Protein 5OPZ (pdb70)

Sequence (266 aa):
SLNDIEEIRFTARSEENNLRGVHPPDLVRRRVIRRLLALRYSLVPFSVSEGLLRSMMARRQREMVRRAGSSQTLRSRHLTGHAVDVVAMMPAGVVSWEWDYYAQIAVAVRRAARRECGIIVEWGGEWKTTLKDGPHFQLTFRRDYPASLNDIEEIRFTARSEENLRRGVHPDLVRRVIRLLALRYSLLVPFSVSEGLRSMMARQREMMVRAGSSSQQTTLRSRHLTGHAVDVVAMMPAGVVSWEWDYYAQIAVAVRRRRAARRECGIIVEWGGEWKTLKDGPHFQLTFRDYPA

Nearest PDB structures (foldseek):
  5opz-assembly2_B  TM=1.006E+00  e=1.905E-29  Serratia marcescens
  8q2g-assembly1_A  TM=9.212E-01  e=8.242E-15  Escherichia phage ECD7
  2mxz-assembly1_A  TM=7.258E-01  e=1.920E-08  Tequintavirus T5
  8p3a-assembly1_A  TM=7.247E-01  e=8.264E-08  Escherichia phage T5
  4qs4-assembly1_A  TM=3.578E-01  e=2.395E+00  Escherichia coli

Solvent-accessible surface area: 14169 Å² total; per-residue (Å²): 152,66,147,129,85,160,121,47,88,30,50,82,130,0,60,103,59,5,180,57,8,50,100,34,0,29,120,0,0,120,49,0,7,125,54,18,155,8,21,1,2,0,60,43,4,98,7,68,104,65,95,0,92,78,8,54,183,6,2,6,4,87,36,68,148,5,1,0,38,72,0,14,0,0,14,0,14,0,8,26,75,28,102,74,17,77,104,112,101,69,4,29,79,0,1,92,3,2,100,104,0,6,163,94,33,71,18,116,23,77,21,0,4,109,24,199,68,44,103,8,4,8,0,2,17,0,15,68,226,77,41,102,88,141,18,103,112,8,17,9,2,48,5,52,80,116,0,46,95,62,4,180,55,8,50,101,32,0,14,115,0,0,108,31,0,6,31,48,9,38,0,5,1,3,1,58,24,3,89,25,65,92,67,110,2,114,98,34,56,178,84,60,83,26,184,64,68,138,18,9,4,41,78,0,16,0,0,25,0,14,0,9,14,30,27,101,74,17,163,122,118,91,49,3,27,66,0,2,90,4,2,118,127,0,5,145,97,32,58,13,79,22,78,23,0,3,110,102,210,95,154,113,77,4,18,25,2,27,0,15,83,179,71,42,103,81

Structure (mmCIF, N/CA/C/O backbone):
data_5OPZ
#
_entry.id   5OPZ
#
_cell.length_a   40.627
_cell.length_b   55.531
_cell.length_c   51.780
_cell.angle_alpha   90.00
_cell.angle_beta   90.00
_cell.angle_gamma   90.00
#
_symmetry.space_group_name_H-M   'P 1 21 1'
#
loop_
_entity.id
_entity.type
_entity.pdbx_description
1 polymer ChiX
2 non-polymer 'ZINC ION'
3 non-polymer 'CHLORIDE ION'
4 water water
#
loop_
_atom_site.group_PDB
_atom_site.id
_atom_site.type_symbol
_atom_site.label_atom_id
_atom_site.label_alt_id
_atom_site.label_comp_id
_atom_site.label_asym_id
_atom_site.label_entity_id
_atom_site.label_seq_id
_atom_site.pdbx_PDB_ins_code
_atom_site.Cartn_x
_atom_site.Cartn_y
_atom_site.Cartn_z
_atom_site.occupancy
_atom_site.B_iso_or_equiv
_atom_site.auth_seq_id
_atom_site.auth_comp_id
_atom_site.auth_asym_id
_atom_site.auth_atom_id
_atom_site.pdbx_PDB_model_num
ATOM 1 N N . SER A 1 5 ? 63.202 4.627 40.830 1.00 42.42 2 SER A N 1
ATOM 2 C CA . SER A 1 5 ? 61.777 4.956 41.138 1.00 35.53 2 SER A CA 1
ATOM 3 C C . SER A 1 5 ? 61.122 3.862 41.985 1.00 29.68 2 SER A C 1
ATOM 4 O O . SER A 1 5 ? 60.525 4.166 43.030 1.00 36.20 2 SER A O 1
ATOM 7 N N . LEU A 1 6 ? 61.244 2.602 41.561 1.00 26.80 3 LEU A N 1
ATOM 8 C CA . LEU A 1 6 ? 60.577 1.490 42.274 1.00 21.23 3 LEU A CA 1
ATOM 9 C C . LEU A 1 6 ? 61.512 0.571 43.097 1.00 24.09 3 LEU A C 1
ATOM 10 O O . LEU A 1 6 ? 61.083 -0.480 43.567 1.00 20.67 3 LEU A O 1
ATOM 15 N N . ASN A 1 7 ? 62.761 0.981 43.330 1.00 27.99 4 ASN A N 1
ATOM 16 C CA . ASN A 1 7 ? 63.719 0.120 44.048 1.00 29.33 4 ASN A CA 1
ATOM 17 C C . ASN A 1 7 ? 63.310 -0.250 45.496 1.00 28.13 4 ASN A C 1
ATOM 18 O O . ASN A 1 7 ? 63.550 -1.382 45.927 1.00 28.61 4 ASN A O 1
ATOM 23 N N . ASP A 1 8 ? 62.676 0.687 46.207 1.00 25.75 5 ASP A N 1
ATOM 24 C CA . ASP A 1 8 ? 62.244 0.488 47.610 1.00 22.55 5 ASP A CA 1
ATOM 25 C C . ASP A 1 8 ? 60.786 0.017 47.779 1.00 17.98 5 ASP A C 1
ATOM 26 O O . ASP A 1 8 ? 60.314 -0.178 48.911 1.00 17.49 5 ASP A O 1
ATOM 31 N N . ILE A 1 9 ? 60.099 -0.194 46.660 1.00 14.82 6 ILE A N 1
ATOM 32 C CA . ILE A 1 9 ? 58.743 -0.685 46.671 1.00 11.69 6 ILE A CA 1
ATOM 33 C C . ILE A 1 9 ? 58.765 -2.222 46.723 1.00 10.94 6 ILE A C 1
ATOM 34 O O . ILE A 1 9 ? 58.926 -2.905 45.734 1.00 12.63 6 ILE A O 1
ATOM 39 N N . GLU A 1 10 ? 58.699 -2.746 47.932 1.00 10.01 7 GLU A N 1
ATOM 40 C CA . GLU A 1 10 ? 58.863 -4.174 48.154 1.00 8.73 7 GLU A CA 1
ATOM 41 C C . GLU A 1 10 ? 57.790 -5.041 47.483 1.00 7.96 7 GLU A C 1
ATOM 42 O O . GLU A 1 10 ? 58.078 -6.159 47.106 1.00 10.98 7 GLU A O 1
ATOM 48 N N . GLU A 1 11 ? 56.560 -4.544 47.398 1.00 8.62 8 GLU A N 1
ATOM 49 C CA . GLU A 1 11 ? 55.489 -5.238 46.678 1.00 8.27 8 GLU A CA 1
ATOM 50 C C . GLU A 1 11 ? 54.810 -4.205 45.793 1.00 7.21 8 GLU A C 1
ATOM 51 O O . GLU A 1 11 ? 54.181 -3.291 46.290 1.00 11.00 8 GLU A O 1
ATOM 57 N N . ILE A 1 12 ? 54.980 -4.364 44.475 1.00 6.99 9 ILE A N 1
ATOM 58 C CA . ILE A 1 12 ? 54.489 -3.434 43.442 1.00 7.50 9 ILE A CA 1
ATOM 59 C C . ILE A 1 12 ? 53.047 -3.792 43.076 1.00 7.18 9 ILE A C 1
ATOM 60 O O . ILE A 1 12 ? 52.771 -4.910 42.678 1.00 8.66 9 ILE A O 1
ATOM 65 N N . ARG A 1 13 ? 52.122 -2.853 43.334 1.00 7.41 10 ARG A N 1
ATOM 66 C CA . ARG A 1 13 ? 50.699 -3.013 42.989 1.00 7.83 10 ARG A CA 1
ATOM 67 C C . ARG A 1 13 ? 50.205 -1.664 42.472 1.00 8.80 10 ARG A C 1
ATOM 68 O O . ARG A 1 13 ? 50.526 -0.615 43.040 1.00 10.53 10 ARG A O 1
ATOM 76 N N . PHE A 1 14 ? 49.400 -1.686 41.402 1.00 8.65 11 PHE A N 1
ATOM 77 C CA . PHE A 1 14 ? 48.822 -0.450 40.816 1.00 9.49 11 PHE A CA 1
ATOM 78 C C . PHE A 1 14 ? 47.388 -0.198 41.270 1.00 8.81 11 PHE A C 1
ATOM 79 O O . PHE A 1 14 ? 46.459 -0.081 40.503 1.00 9.91 11 PHE A O 1
ATOM 87 N N . THR A 1 15 ? 47.228 -0.102 42.578 1.00 9.07 12 THR A N 1
ATOM 88 C CA . THR A 1 15 ? 45.924 0.060 43.213 1.00 10.56 12 THR A CA 1
ATOM 89 C C . THR A 1 15 ? 45.246 1.311 42.757 1.00 9.32 12 THR A C 1
ATOM 90 O O . THR A 1 15 ? 44.087 1.265 42.332 1.00 10.69 12 THR A O 1
ATOM 94 N N . ALA A 1 16 ? 45.890 2.453 42.925 1.00 10.38 13 ALA A N 1
ATOM 95 C CA . ALA A 1 16 ? 45.226 3.717 42.695 1.00 11.33 13 ALA A CA 1
ATOM 96 C C . ALA A 1 16 ? 44.858 3.888 41.209 1.00 11.28 13 ALA A C 1
ATOM 97 O O . ALA A 1 16 ? 43.727 4.325 40.887 1.00 11.20 13 ALA A O 1
ATOM 99 N N . ARG A 1 17 ? 45.769 3.515 40.302 1.00 11.99 14 ARG A N 1
ATOM 100 C CA . ARG A 1 17 ? 45.506 3.569 38.889 1.00 12.09 14 ARG A CA 1
ATOM 101 C C . ARG A 1 17 ? 44.311 2.719 38.513 1.00 11.08 14 ARG A C 1
ATOM 102 O O . ARG A 1 17 ? 43.463 3.126 37.723 1.00 11.97 14 ARG A O 1
ATOM 110 N N . SER A 1 18 ? 44.256 1.512 39.053 1.00 8.36 15 SER A N 1
ATOM 111 C CA . SER A 1 18 ? 43.205 0.567 38.737 1.00 9.73 15 SER A CA 1
ATOM 112 C C . SER A 1 18 ? 41.868 1.056 39.259 1.00 10.51 15 SER A C 1
ATOM 113 O O . SER A 1 18 ? 40.867 1.010 38.556 1.00 10.15 15 SER A O 1
ATOM 116 N N . GLU A 1 19 ? 41.850 1.541 40.499 1.00 10.93 16 GLU A N 1
ATOM 117 C CA . GLU A 1 19 ? 40.615 2.028 41.134 1.00 10.99 16 GLU A CA 1
ATOM 118 C C . GLU A 1 19 ? 40.009 3.170 40.334 1.00 12.19 16 GLU A C 1
ATOM 119 O O . GLU A 1 19 ? 38.785 3.217 40.113 1.00 12.25 16 GLU A O 1
ATOM 125 N N . GLU A 1 20 ? 40.840 4.029 39.778 1.00 12.67 17 GLU A N 1
ATOM 126 C CA . GLU A 1 20 ? 40.334 5.135 39.004 1.00 11.99 17 GLU A CA 1
ATOM 127 C C . GLU A 1 20 ? 39.611 4.621 37.736 1.00 11.33 17 GLU A C 1
ATOM 128 O O . GLU A 1 20 ? 38.511 5.052 37.419 1.00 11.81 17 GLU A O 1
ATOM 134 N N A ASN A 1 21 ? 40.207 3.670 37.034 0.38 9.62 18 ASN A N 1
ATOM 135 N N C ASN A 1 21 ? 40.210 3.655 37.059 0.62 9.70 18 ASN A N 1
ATOM 136 C CA A ASN A 1 21 ? 39.616 3.188 35.777 0.38 9.50 18 ASN A CA 1
ATOM 137 C CA C ASN A 1 21 ? 39.652 3.124 35.810 0.62 10.64 18 ASN A CA 1
ATOM 138 C C A ASN A 1 21 ? 38.503 2.136 36.003 0.38 9.01 18 ASN A C 1
ATOM 139 C C C ASN A 1 21 ? 38.512 2.133 36.019 0.62 9.44 18 ASN A C 1
ATOM 140 O O A ASN A 1 21 ? 37.792 1.713 35.062 0.38 10.50 18 ASN A O 1
ATOM 141 O O C ASN A 1 21 ? 37.803 1.733 35.071 0.62 11.34 18 ASN A O 1
ATOM 150 N N . LEU A 1 22 ? 38.320 1.734 37.256 1.00 9.23 19 LEU A N 1
ATOM 151 C CA . LEU A 1 22 ? 37.183 0.918 37.636 1.00 8.22 19 LEU A CA 1
ATOM 152 C C . LEU A 1 22 ? 35.934 1.736 37.960 1.00 8.26 19 LEU A C 1
ATOM 153 O O . LEU A 1 22 ? 34.878 1.155 38.191 1.00 11.23 19 LEU A O 1
ATOM 158 N N . ARG A 1 23 ? 36.019 3.052 37.995 1.00 10.30 20 ARG A N 1
ATOM 159 C CA . ARG A 1 23 ? 34.836 3.834 38.282 1.00 12.36 20 ARG A CA 1
ATOM 160 C C . ARG A 1 23 ? 33.783 3.627 37.172 1.00 13.12 20 ARG A C 1
ATOM 161 O O . ARG A 1 23 ? 34.088 3.652 35.970 1.00 13.76 20 ARG A O 1
ATOM 169 N N . GLY A 1 24 ? 32.546 3.387 37.605 1.00 14.25 21 GLY A N 1
ATOM 170 C CA . GLY A 1 24 ? 31.457 3.046 36.714 1.00 12.61 21 GLY A CA 1
ATOM 171 C C . GLY A 1 24 ? 31.319 1.588 36.306 1.00 10.53 21 GLY A C 1
ATOM 172 O O . GLY A 1 24 ? 30.332 1.213 35.700 1.00 13.97 21 GLY A O 1
ATOM 173 N N . VAL A 1 25 ? 32.280 0.747 36.641 1.00 8.09 22 VAL A N 1
ATOM 174 C CA . VAL A 1 25 ? 32.196 -0.685 36.396 1.00 8.04 22 VAL A CA 1
ATOM 175 C C . VAL A 1 25 ? 31.224 -1.262 37.443 1.00 8.22 22 VAL A C 1
ATOM 176 O O . VAL A 1 25 ? 31.143 -0.808 38.603 1.00 8.97 22 VAL A O 1
ATOM 180 N N . HIS A 1 26 ? 30.551 -2.337 37.066 1.00 7.70 23 HIS A N 1
ATOM 181 C CA . HIS A 1 26 ? 29.624 -3.038 37.970 1.00 7.60 23 HIS A CA 1
ATOM 182 C C . HIS A 1 26 ? 30.302 -3.329 39.300 1.00 7.44 23 HIS A C 1
ATOM 183 O O . HIS A 1 26 ? 31.401 -3.893 39.281 1.00 7.14 23 HIS A O 1
ATOM 190 N N A PRO A 1 27 ? 29.684 -2.965 40.442 0.70 8.30 24 PRO A N 1
ATOM 191 N N B PRO A 1 27 ? 29.670 -3.007 40.454 0.30 6.87 24 PRO A N 1
ATOM 192 C CA A PRO A 1 27 ? 30.340 -3.194 41.727 0.70 8.85 24 PRO A CA 1
ATOM 19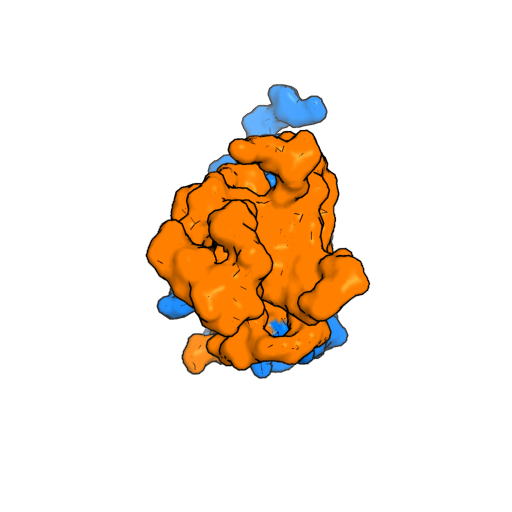3 C CA B PRO A 1 27 ? 30.372 -3.216 41.722 0.30 7.04 24 PRO A CA 1
ATOM 194 C C A PRO A 1 27 ? 30.845 -4.610 41.973 0.70 7.31 24 PRO A C 1
ATOM 195 C C B PRO A 1 27 ? 30.858 -4.620 41.983 0.30 7.04 24 PRO A C 1
ATOM 196 O O A PRO A 1 27 ? 31.814 -4.771 42.701 0.70 7.87 24 PRO A O 1
ATOM 197 O O B PRO A 1 27 ? 31.826 -4.779 42.702 0.30 7.62 24 PRO A O 1
ATOM 204 N N . ASP A 1 28 ? 30.174 -5.635 41.471 1.00 7.69 25 ASP A N 1
ATOM 205 C CA . ASP A 1 28 ? 30.597 -6.996 41.694 1.00 7.12 25 ASP A CA 1
ATOM 206 C C . ASP A 1 28 ? 31.894 -7.313 40.942 1.00 6.84 25 ASP A C 1
ATOM 207 O O . ASP A 1 28 ? 32.780 -7.998 41.489 1.00 8.08 25 ASP A O 1
ATOM 212 N N . LEU A 1 29 ? 32.032 -6.785 39.716 1.00 6.04 26 LEU A N 1
ATOM 213 C CA . LEU A 1 29 ? 33.304 -6.966 39.009 1.00 5.18 26 LEU A CA 1
ATOM 214 C C . LEU A 1 29 ? 34.408 -6.147 39.677 1.00 5.52 26 LEU A C 1
ATOM 215 O O . LEU A 1 29 ? 35.537 -6.579 39.775 1.00 6.43 26 LEU A O 1
ATOM 220 N N . VAL A 1 30 ? 34.072 -4.947 40.142 1.00 6.44 27 VAL A N 1
ATOM 221 C CA . VAL A 1 30 ? 35.050 -4.168 40.866 1.00 6.16 27 VAL A CA 1
ATOM 222 C C . VAL A 1 30 ? 35.583 -4.939 42.075 1.00 6.29 27 VAL A C 1
ATOM 223 O O . VAL A 1 30 ? 36.785 -4.948 42.341 1.00 6.65 27 VAL A O 1
ATOM 227 N N A ARG A 1 31 ? 34.671 -5.574 42.804 0.71 6.56 28 ARG A N 1
ATOM 228 N N B ARG A 1 31 ? 34.682 -5.568 42.832 0.19 5.63 28 ARG A N 1
ATOM 229 N N C ARG A 1 31 ? 34.683 -5.561 42.824 0.10 5.75 28 ARG A N 1
ATOM 230 C CA A ARG A 1 31 ? 35.092 -6.291 44.009 0.71 8.15 28 ARG A CA 1
ATOM 231 C CA B ARG A 1 31 ? 35.117 -6.309 44.031 0.19 5.40 28 ARG A CA 1
ATOM 232 C CA C ARG A 1 31 ? 35.079 -6.297 44.014 0.10 5.49 28 ARG A CA 1
ATOM 233 C C A ARG A 1 31 ? 36.090 -7.412 43.653 0.71 7.08 28 ARG A C 1
ATOM 234 C C B ARG A 1 31 ? 36.102 -7.411 43.652 0.19 5.61 28 ARG A C 1
ATOM 235 C C C ARG A 1 31 ? 36.080 -7.408 43.654 0.10 5.61 28 ARG A C 1
ATOM 236 O O A ARG A 1 31 ? 37.149 -7.552 44.294 0.71 6.96 28 ARG A O 1
ATOM 237 O O B ARG A 1 31 ? 37.149 -7.557 44.293 0.19 5.88 28 ARG A O 1
ATOM 238 O O C ARG A 1 31 ? 37.121 -7.555 44.303 0.10 5.88 28 ARG A O 1
ATOM 260 N N . VAL A 1 32 ? 35.810 -8.121 42.565 1.00 5.91 29 VAL A N 1
ATOM 261 C CA . VAL A 1 32 ? 36.676 -9.190 42.134 1.00 6.08 29 VAL A CA 1
ATOM 262 C C . VAL A 1 32 ? 38.057 -8.684 41.693 1.00 5.44 29 VAL A C 1
ATOM 263 O O . VAL A 1 32 ? 39.115 -9.215 42.099 1.00 6.11 29 VAL A O 1
ATOM 267 N N . ILE A 1 33 ? 38.048 -7.617 40.905 1.00 5.94 30 ILE A N 1
ATOM 268 C CA . ILE A 1 33 ? 39.319 -7.109 40.403 1.00 6.39 30 ILE A CA 1
ATOM 269 C C . ILE A 1 33 ? 40.148 -6.551 41.544 1.00 5.94 30 ILE A C 1
ATOM 270 O O . ILE A 1 33 ? 41.388 -6.703 41.556 1.00 6.04 30 ILE A O 1
ATOM 275 N N A ARG A 1 34 ? 39.506 -5.881 42.493 0.50 6.58 31 ARG A N 1
ATOM 276 N N B ARG A 1 34 ? 39.511 -5.863 42.488 0.50 7.12 31 ARG A N 1
ATOM 277 C CA A ARG A 1 34 ? 40.269 -5.326 43.625 0.50 7.13 31 ARG A CA 1
ATOM 278 C CA B ARG A 1 34 ? 40.278 -5.268 43.611 0.50 8.10 31 ARG A CA 1
ATOM 279 C C A ARG A 1 34 ? 40.942 -6.426 44.450 0.50 7.62 31 ARG A C 1
ATOM 280 C C B ARG A 1 34 ? 40.978 -6.341 44.420 0.50 7.81 31 ARG A C 1
ATOM 281 O O A ARG A 1 34 ? 42.095 -6.252 44.873 0.50 8.95 31 ARG A O 1
ATOM 282 O O B ARG A 1 34 ? 42.109 -6.219 44.869 0.50 9.32 31 ARG A O 1
ATOM 297 N N A LEU A 1 35 ? 40.241 -7.552 44.646 0.70 8.34 32 LEU A N 1
ATOM 298 N N B LEU A 1 35 ? 40.268 -7.459 44.612 0.30 7.28 32 LEU A N 1
ATOM 299 C CA A LEU A 1 35 ? 40.817 -8.684 45.305 0.70 8.49 32 LEU A CA 1
ATOM 300 C CA B LEU A 1 35 ? 40.843 -8.619 45.275 0.30 6.61 32 LEU A CA 1
ATOM 301 C C A LEU A 1 35 ? 41.928 -9.311 44.469 0.70 7.91 32 LEU A C 1
ATOM 302 C C B LEU A 1 35 ? 41.948 -9.255 44.461 0.30 6.88 32 LEU A C 1
ATOM 303 O O A LEU A 1 35 ? 42.978 -9.646 44.983 0.70 7.88 32 LEU A O 1
ATOM 304 O O B LEU A 1 35 ? 42.974 -9.651 44.999 0.30 7.08 32 LEU A O 1
ATOM 313 N N . ALA A 1 36 ? 41.748 -9.367 43.153 1.00 6.87 33 ALA A N 1
ATOM 314 C CA . ALA A 1 36 ? 42.814 -9.895 42.313 1.00 6.32 33 ALA A CA 1
ATOM 315 C C . ALA A 1 36 ? 44.109 -9.079 42.360 1.00 6.44 33 ALA A C 1
ATOM 316 O O . ALA A 1 36 ? 45.200 -9.660 42.232 1.00 7.10 33 ALA A O 1
ATOM 318 N N . LEU A 1 37 ? 43.987 -7.768 42.553 1.00 6.52 34 LEU A N 1
ATOM 319 C CA . LEU A 1 37 ? 45.211 -6.954 42.778 1.00 7.28 34 LEU A CA 1
ATOM 320 C C . LEU A 1 37 ? 46.023 -7.437 43.963 1.00 6.61 34 LEU A C 1
ATOM 321 O O . LEU A 1 37 ? 47.226 -7.268 43.986 1.00 8.18 34 LEU A O 1
ATOM 326 N N . ARG A 1 38 ? 45.394 -7.984 44.975 1.00 7.91 35 ARG A N 1
ATOM 327 C CA . ARG A 1 38 ? 46.106 -8.512 46.124 1.00 8.26 35 ARG A CA 1
ATOM 328 C C . ARG A 1 38 ? 46.812 -9.802 45.868 1.00 9.73 35 ARG A C 1
ATOM 329 O O . ARG A 1 38 ? 47.815 -10.099 46.511 1.00 14.12 35 ARG A O 1
ATOM 337 N N . TYR A 1 39 ? 46.266 -10.614 44.979 1.00 7.69 36 TYR A N 1
ATOM 338 C CA . TYR A 1 39 ? 46.723 -11.980 44.752 1.00 8.22 36 TYR A CA 1
ATOM 339 C C . TYR A 1 39 ? 47.706 -12.167 43.626 1.00 8.36 36 TYR A C 1
ATOM 340 O O . TYR A 1 39 ? 48.488 -13.090 43.649 1.00 10.22 36 TYR A O 1
ATOM 349 N N . SER A 1 40 ? 47.614 -11.331 42.602 1.00 7.86 37 SER A N 1
ATOM 350 C CA . SER A 1 40 ? 48.441 -11.494 41.409 1.00 7.20 37 SER A CA 1
ATOM 351 C C . SER A 1 40 ? 49.932 -11.327 41.673 1.00 7.91 37 SER A C 1
ATOM 352 O O . SER A 1 40 ? 50.327 -10.369 42.317 1.00 10.90 37 SER A O 1
ATOM 355 N N . LEU A 1 41 ? 50.745 -12.250 41.161 1.00 8.03 38 LEU A N 1
ATOM 356 C CA . LEU A 1 41 ? 52.203 -12.067 41.178 1.00 8.97 38 LEU A CA 1
ATOM 357 C C . LEU A 1 41 ? 52.661 -10.956 40.229 1.00 7.82 38 LEU A C 1
ATOM 358 O O . LEU A 1 41 ? 53.742 -10.450 40.351 1.00 9.45 38 LEU A O 1
ATOM 363 N N . VAL A 1 42 ? 51.858 -10.685 39.232 1.00 7.88 39 VAL A N 1
ATOM 364 C CA . VAL A 1 42 ? 52.140 -9.726 38.184 1.00 7.41 39 VAL A CA 1
ATOM 365 C C . VAL A 1 42 ? 51.344 -8.470 38.478 1.00 6.11 39 VAL A C 1
ATOM 366 O O . VAL A 1 42 ? 50.112 -8.510 38.470 1.00 7.32 39 VAL A O 1
ATOM 370 N N . PRO A 1 43 ? 52.010 -7.341 38.667 1.00 5.86 40 PRO A N 1
ATOM 371 C CA . PRO A 1 43 ? 51.259 -6.090 38.786 1.00 6.15 40 PRO A CA 1
ATOM 372 C C . PRO A 1 43 ? 50.466 -5.800 37.522 1.00 5.86 40 PRO A C 1
ATOM 373 O O . PRO A 1 43 ? 50.895 -6.156 36.421 1.00 6.09 40 PRO A O 1
ATOM 377 N N . PHE A 1 44 ? 49.306 -5.167 37.684 1.00 5.76 41 PHE A N 1
ATOM 378 C CA . PHE A 1 44 ? 48.455 -4.811 36.554 1.00 6.15 41 PHE A CA 1
ATOM 379 C C . PHE A 1 44 ? 47.609 -3.623 36.889 1.00 6.42 41 PHE A C 1
ATOM 380 O O . PHE A 1 44 ? 47.362 -3.337 38.079 1.00 6.78 41 PHE A O 1
ATOM 388 N N . SER A 1 45 ? 47.167 -2.937 35.856 1.00 7.32 42 SER A N 1
ATOM 389 C CA . SER A 1 45 ? 46.144 -1.934 35.966 1.00 8.47 42 SER A CA 1
ATOM 390 C C . SER A 1 45 ? 44.977 -2.274 35.085 1.00 8.47 42 SER A C 1
ATOM 391 O O . SER A 1 45 ? 45.010 -3.185 34.306 1.00 8.09 42 SER A O 1
ATOM 394 N N . VAL A 1 46 ? 43.926 -1.521 35.238 1.00 9.94 43 VAL A N 1
ATOM 395 C CA . VAL A 1 46 ? 42.760 -1.626 34.365 1.00 10.55 43 VAL A CA 1
ATOM 396 C C . VAL A 1 46 ? 42.946 -0.532 33.316 1.00 9.37 43 VAL A C 1
ATOM 397 O O . VAL A 1 46 ? 42.917 0.667 33.654 1.00 12.53 43 VAL A O 1
ATOM 401 N N . SER A 1 47 ? 43.115 -0.949 32.050 1.00 8.95 44 SER A N 1
ATOM 402 C CA . SER A 1 47 ? 43.299 0.003 30.962 1.00 10.61 44 SER A CA 1
ATOM 403 C C . SER A 1 47 ? 42.000 0.549 30.406 1.00 10.24 44 SER A C 1
ATOM 404 O O . SER A 1 47 ? 41.949 1.675 29.913 1.00 13.33 44 SER A O 1
ATOM 407 N N . GLU A 1 48 ? 40.941 -0.258 30.490 1.00 8.04 45 GLU A N 1
ATOM 408 C CA . GLU A 1 48 ? 39.617 0.134 30.043 1.00 8.14 45 GLU A CA 1
ATOM 409 C C . GLU A 1 48 ? 38.535 -0.602 30.851 1.00 7.63 45 GLU A C 1
ATOM 410 O O . GLU A 1 48 ? 38.581 -1.807 30.982 1.00 8.35 45 GLU A O 1
ATOM 416 N N . GLY A 1 49 ? 37.641 0.168 31.440 1.00 8.23 46 GLY A N 1
ATOM 417 C CA . GLY A 1 49 ? 36.444 -0.388 32.097 1.00 8.42 46 GLY A CA 1
ATOM 418 C C . GLY A 1 49 ? 35.253 -0.030 31.244 1.00 8.42 46 GLY A C 1
ATOM 419 O O . GLY A 1 49 ? 35.007 -0.688 30.226 1.00 8.79 46 GLY A O 1
ATOM 420 N N A LEU A 1 50 ? 34.553 1.028 31.628 0.70 9.13 47 LEU A N 1
ATOM 421 N N B LEU A 1 50 ? 34.564 1.048 31.608 0.30 7.79 47 LEU A N 1
ATOM 422 C CA A LEU A 1 50 ? 33.452 1.538 30.824 0.70 9.87 47 LEU A CA 1
ATOM 423 C CA B LEU A 1 50 ? 33.500 1.579 30.768 0.30 7.14 47 LEU A CA 1
ATOM 424 C C A LEU A 1 50 ? 33.984 2.083 29.492 0.70 10.71 47 LEU A C 1
ATOM 425 C C B LEU A 1 50 ? 34.032 2.043 29.466 0.30 8.44 47 LEU A C 1
ATOM 426 O O A LEU A 1 50 ? 35.055 2.689 29.407 0.70 13.34 47 LEU A O 1
ATOM 427 O O B LEU A 1 50 ? 35.078 2.675 29.393 0.30 9.65 47 LEU A O 1
ATOM 436 N N . ARG A 1 51 ? 33.269 1.745 28.441 1.00 8.92 48 ARG A N 1
ATOM 437 C CA . ARG A 1 51 ? 33.575 2.194 27.100 1.00 9.14 48 ARG A CA 1
ATOM 438 C C . ARG A 1 51 ? 32.369 2.984 26.614 1.00 9.93 48 ARG A C 1
ATOM 439 O O . ARG A 1 51 ? 31.243 2.612 26.885 1.00 11.68 48 ARG A O 1
ATOM 447 N N . SER A 1 52 ? 32.639 4.067 25.913 1.00 8.69 49 SER A N 1
ATOM 448 C CA . SER A 1 52 ? 31.556 4.833 25.353 1.00 8.61 49 SER A CA 1
ATOM 449 C C . SER A 1 52 ? 30.969 4.142 24.116 1.00 7.83 49 SER A C 1
ATOM 450 O O . SER A 1 52 ? 31.626 3.386 23.416 1.00 7.90 49 SER A O 1
ATOM 453 N N A MET A 1 53 ? 29.713 4.469 23.818 0.60 8.05 50 MET A N 1
ATOM 454 N N B MET A 1 53 ? 29.728 4.487 23.831 0.40 8.07 50 MET A N 1
ATOM 455 C CA A MET A 1 53 ? 29.070 3.973 22.606 0.60 8.40 50 MET A CA 1
ATOM 456 C CA B MET A 1 53 ? 29.057 4.042 22.642 0.40 8.40 50 MET A CA 1
ATOM 457 C C A MET A 1 53 ? 29.841 4.430 21.380 0.60 8.41 50 MET A C 1
ATOM 458 C C B MET A 1 53 ? 29.816 4.453 21.390 0.40 8.66 50 MET A C 1
ATOM 459 O O A MET A 1 53 ? 30.009 3.662 20.424 0.60 9.10 50 MET A O 1
ATOM 460 O O B MET A 1 53 ? 29.963 3.671 20.440 0.40 9.17 50 MET A O 1
ATOM 469 N N . ALA A 1 54 ? 30.348 5.663 21.386 1.00 8.87 51 ALA A N 1
ATOM 470 C CA . ALA A 1 54 ? 31.079 6.143 20.199 1.00 8.67 51 ALA A CA 1
ATOM 471 C C . ALA A 1 54 ? 32.341 5.304 19.916 1.00 7.82 51 ALA A C 1
ATOM 472 O O . ALA A 1 54 ? 32.703 5.046 18.767 1.00 8.98 51 ALA A O 1
ATOM 474 N N A ARG A 1 55 ? 33.033 4.916 20.980 0.50 8.01 52 ARG A N 1
ATOM 475 N N B ARG A 1 55 ? 33.027 4.917 20.979 0.50 7.80 52 ARG A N 1
ATOM 476 C CA A ARG A 1 55 ? 34.242 4.087 20.847 0.50 8.01 52 ARG A CA 1
ATOM 477 C CA B ARG A 1 55 ? 34.227 4.095 20.836 0.50 7.58 52 ARG A CA 1
ATOM 478 C C A ARG A 1 55 ? 33.876 2.711 20.318 0.50 6.66 52 ARG A C 1
ATOM 479 C C B ARG A 1 55 ? 33.872 2.714 20.315 0.50 6.50 52 ARG A C 1
ATOM 480 O O A ARG A 1 55 ? 34.515 2.174 19.436 0.50 7.57 52 ARG A O 1
ATOM 481 O O B ARG A 1 55 ? 34.515 2.174 19.436 0.50 7.39 52 ARG A O 1
ATOM 496 N N . GLN A 1 56 ? 32.788 2.154 20.824 1.00 6.09 53 GLN A N 1
ATOM 497 C CA . GLN A 1 56 ? 32.297 0.874 20.310 1.00 6.15 53 GLN A CA 1
ATOM 498 C C . GLN A 1 56 ? 31.932 0.994 18.823 1.00 5.73 53 GLN A C 1
ATOM 499 O O . GLN A 1 56 ? 32.250 0.085 18.046 1.00 6.17 53 GLN A O 1
ATOM 505 N N . ARG A 1 57 ? 31.239 2.076 18.458 1.00 5.87 54 ARG A N 1
ATOM 506 C CA . ARG A 1 57 ? 30.886 2.261 17.048 1.00 5.85 54 ARG A CA 1
ATOM 507 C C . ARG A 1 57 ? 32.139 2.344 16.174 1.00 6.28 54 ARG A C 1
ATOM 508 O O . ARG A 1 57 ? 32.152 1.804 15.074 1.00 6.07 54 ARG A O 1
ATOM 516 N N . GLU A 1 58 ? 33.166 3.020 16.687 1.00 7.36 55 GLU A N 1
ATOM 517 C CA . GLU A 1 58 ? 34.430 3.059 15.995 1.00 7.78 55 GLU A CA 1
ATOM 518 C C . GLU A 1 58 ? 35.067 1.669 15.821 1.00 6.81 55 GLU A C 1
ATOM 519 O O . GLU A 1 58 ? 35.600 1.379 14.727 1.00 7.63 55 GLU A O 1
ATOM 525 N N . MET A 1 59 ? 34.988 0.820 16.836 1.00 6.69 56 MET A N 1
ATOM 526 C CA . MET A 1 59 ? 35.498 -0.526 16.719 1.00 6.80 56 MET A CA 1
ATOM 527 C C . MET A 1 59 ? 34.761 -1.348 15.681 1.00 6.26 56 MET A C 1
ATOM 528 O O . MET A 1 59 ? 35.380 -2.123 14.954 1.00 7.20 56 MET A O 1
ATOM 533 N N . VAL A 1 60 ? 33.428 -1.178 15.648 1.00 6.23 57 VAL A N 1
ATOM 534 C CA . VAL A 1 60 ? 32.615 -1.879 14.668 1.00 6.60 57 VAL A CA 1
ATOM 535 C C . VAL A 1 60 ? 32.969 -1.399 13.252 1.00 6.47 57 VAL A C 1
ATOM 536 O O . VAL A 1 60 ? 33.134 -2.211 12.343 1.00 7.41 57 VAL A O 1
ATOM 540 N N A ARG A 1 61 ? 33.074 -0.083 13.058 0.50 5.69 58 ARG A N 1
ATOM 541 N N B ARG A 1 61 ? 33.060 -0.096 13.071 0.50 5.93 58 ARG A N 1
ATOM 542 C CA A ARG A 1 61 ? 33.470 0.441 11.718 0.50 5.73 58 ARG A CA 1
ATOM 543 C CA B ARG A 1 61 ? 33.400 0.441 11.757 0.50 6.30 58 ARG A CA 1
ATOM 544 C C A ARG A 1 61 ? 34.814 -0.077 11.271 0.50 5.90 58 ARG A C 1
ATOM 545 C C B ARG A 1 61 ? 34.806 -0.016 11.285 0.50 6.29 58 ARG A C 1
ATOM 546 O O A ARG A 1 61 ? 34.997 -0.329 10.064 0.50 7.33 58 ARG A O 1
ATOM 547 O O B ARG A 1 61 ? 34.995 -0.254 10.080 0.50 7.69 58 ARG A O 1
ATOM 562 N N . ALA A 1 62 ? 35.773 -0.174 12.197 1.00 6.32 59 ALA A N 1
ATOM 563 C CA . ALA A 1 62 ? 37.130 -0.574 11.862 1.00 7.30 59 ALA A CA 1
ATOM 564 C C . ALA A 1 62 ? 37.300 -2.089 11.808 1.00 7.14 59 ALA A C 1
ATOM 565 O O . ALA A 1 62 ? 38.259 -2.552 11.243 1.00 7.59 59 ALA A O 1
ATOM 567 N N . GLY A 1 63 ? 36.334 -2.849 12.348 1.00 6.89 60 GLY A N 1
ATOM 568 C CA . GLY A 1 63 ? 36.343 -4.272 12.267 1.00 7.03 60 GLY A CA 1
ATOM 569 C C . GLY A 1 63 ? 36.898 -5.015 13.449 1.00 7.25 60 GLY A C 1
ATOM 570 O O . GLY A 1 63 ? 37.018 -6.215 13.383 1.00 7.10 60 GLY A O 1
ATOM 571 N N . SER A 1 64 ? 37.166 -4.337 14.573 1.00 7.54 61 SER A N 1
ATOM 572 C CA . SER A 1 64 ? 37.688 -5.036 15.721 1.00 7.27 61 SER A CA 1
ATOM 573 C C . SER A 1 64 ? 36.568 -5.531 16.667 1.00 6.28 61 SER A C 1
ATOM 574 O O . SER A 1 64 ? 36.892 -6.215 17.643 1.00 7.81 61 SER A O 1
ATOM 577 N N . SER A 1 65 ? 35.302 -5.232 16.349 1.00 5.87 62 SER A N 1
ATOM 578 C CA . SER A 1 65 ? 34.180 -5.929 16.944 1.00 7.23 62 SER A CA 1
ATOM 579 C C . SER A 1 65 ? 33.128 -6.122 15.885 1.00 7.62 62 SER A C 1
ATOM 580 O O . SER A 1 65 ? 33.043 -5.332 14.945 1.00 8.61 62 SER A O 1
ATOM 583 N N . GLN A 1 66 ? 32.347 -7.199 16.001 1.00 8.74 63 GLN A N 1
ATOM 584 C CA . GLN A 1 66 ? 31.227 -7.346 15.086 1.00 10.42 63 GLN A CA 1
ATOM 585 C C . GLN A 1 66 ? 29.958 -6.603 15.486 1.00 12.44 63 GLN A C 1
ATOM 586 O O . GLN A 1 66 ? 29.111 -6.343 14.638 1.00 19.01 63 GLN A O 1
ATOM 592 N N . THR A 1 67 ? 29.817 -6.277 16.760 1.00 12.13 64 THR A N 1
ATOM 593 C CA . THR A 1 67 ? 28.559 -5.776 17.285 1.00 11.38 64 THR A CA 1
ATOM 594 C C . THR A 1 67 ? 28.766 -4.570 18.150 1.00 10.89 64 THR A C 1
ATOM 595 O O . THR A 1 67 ? 29.812 -4.418 18.767 1.00 11.41 64 THR A O 1
ATOM 599 N N . LEU A 1 68 ? 27.735 -3.739 18.212 1.00 9.59 65 LEU A N 1
ATOM 600 C CA . LEU A 1 68 ? 27.702 -2.610 19.091 1.00 10.24 65 LEU A CA 1
ATOM 601 C C . LEU A 1 68 ? 27.388 -3.046 20.523 1.00 11.71 65 LEU A C 1
ATOM 602 O O . LEU A 1 68 ? 27.603 -2.283 21.427 1.00 13.58 65 LEU A O 1
ATOM 607 N N . ARG A 1 69 ? 26.864 -4.264 20.703 1.00 12.49 66 ARG A N 1
ATOM 608 C CA . ARG A 1 69 ? 26.620 -4.839 22.013 1.00 13.41 66 ARG A CA 1
ATOM 609 C C . ARG A 1 69 ? 27.967 -5.258 22.589 1.00 13.72 66 ARG A C 1
ATOM 610 O O . ARG A 1 69 ? 28.690 -6.086 22.027 1.00 19.39 66 ARG A O 1
ATOM 618 N N . SER A 1 70 ? 28.356 -4.618 23.662 1.00 10.97 67 SER A N 1
ATOM 619 C CA . SER A 1 70 ? 29.600 -4.968 24.367 1.00 9.92 67 SER A CA 1
ATOM 620 C C . SER A 1 70 ? 29.349 -4.919 25.848 1.00 8.44 67 SER A C 1
ATOM 621 O O . SER A 1 70 ? 28.720 -3.971 26.350 1.00 9.08 67 SER A O 1
ATOM 624 N N . ARG A 1 71 ? 29.917 -5.870 26.560 1.00 7.18 68 ARG A N 1
ATOM 625 C CA . ARG A 1 71 ? 29.854 -5.846 28.016 1.00 6.66 68 ARG A CA 1
ATOM 626 C C . ARG A 1 71 ? 30.557 -4.615 28.576 1.00 5.97 68 ARG A C 1
ATOM 627 O O . ARG A 1 71 ? 30.281 -4.190 29.675 1.00 7.24 68 ARG A O 1
ATOM 635 N N . HIS A 1 72 ? 31.484 -4.002 27.824 1.00 6.13 69 HIS A N 1
ATOM 636 C CA . HIS A 1 72 ? 32.101 -2.800 28.339 1.00 6.35 69 HIS A CA 1
ATOM 637 C C . HIS A 1 72 ? 31.190 -1.599 28.428 1.00 7.55 69 HIS A C 1
ATOM 638 O O . HIS A 1 72 ? 31.456 -0.702 29.211 1.00 8.50 69 HIS A O 1
ATOM 645 N N . LEU A 1 73 ? 30.152 -1.566 27.584 1.00 7.94 70 LEU A N 1
ATOM 646 C CA . LEU A 1 73 ? 29.268 -0.433 27.573 1.00 8.94 70 LEU A CA 1
ATOM 647 C C . LEU A 1 73 ? 28.428 -0.275 28.813 1.00 9.16 70 LEU A C 1
ATOM 648 O O . LEU A 1 73 ? 28.062 0.835 29.163 1.00 10.73 70 LEU A O 1
ATOM 653 N N . THR A 1 74 ? 28.117 -1.400 29.448 1.00 8.36 71 THR A N 1
ATOM 654 C CA . THR A 1 74 ? 27.164 -1.449 30.541 1.00 9.16 71 THR A CA 1
ATOM 655 C C . THR A 1 74 ? 27.865 -1.595 31.904 1.00 9.52 71 THR A C 1
ATOM 656 O O . THR A 1 74 ? 27.210 -1.646 32.913 1.00 12.79 71 THR A O 1
ATOM 660 N N . GLY A 1 75 ? 29.195 -1.630 31.934 1.00 8.25 72 GLY A N 1
ATOM 661 C CA . GLY A 1 75 ? 29.931 -1.805 33.159 1.00 8.21 72 GLY A CA 1
ATOM 662 C C . GLY A 1 75 ? 30.315 -3.223 33.502 1.00 6.42 72 GLY A C 1
ATOM 663 O O . GLY A 1 75 ? 30.780 -3.477 34.599 1.00 7.08 72 GLY A O 1
ATOM 664 N N . HIS A 1 76 ? 30.127 -4.175 32.580 1.00 5.60 73 HIS A N 1
ATOM 665 C CA . HIS A 1 76 ? 30.304 -5.591 32.894 1.00 6.15 73 HIS A CA 1
ATOM 666 C C . HIS A 1 76 ? 31.671 -6.166 32.457 1.00 4.84 73 HIS A C 1
ATOM 667 O O . HIS A 1 76 ? 31.839 -7.408 32.529 1.00 5.37 73 HIS A O 1
ATOM 674 N N . ALA A 1 77 ? 32.616 -5.328 32.025 1.00 5.17 74 ALA A N 1
ATOM 675 C CA . ALA A 1 77 ? 33.900 -5.850 31.580 1.00 5.66 74 ALA A CA 1
ATOM 676 C C . ALA A 1 77 ? 35.018 -4.887 31.865 1.00 5.34 74 ALA A C 1
ATOM 677 O O . ALA A 1 77 ? 34.822 -3.686 31.975 1.00 5.94 74 ALA A O 1
ATOM 679 N N . VAL A 1 78 ? 36.213 -5.439 31.998 1.00 5.84 75 VAL A N 1
ATOM 680 C CA . VAL A 1 78 ? 37.456 -4.679 32.081 1.00 5.31 75 VAL A CA 1
ATOM 681 C C . VAL A 1 78 ? 38.478 -5.321 31.155 1.00 4.89 75 VAL A C 1
ATOM 682 O O . VAL A 1 78 ? 38.479 -6.545 30.968 1.00 6.11 75 VAL A O 1
ATOM 686 N N . ASP A 1 79 ? 39.364 -4.469 30.625 1.00 4.75 76 ASP A N 1
ATOM 687 C CA . ASP A 1 79 ? 40.634 -4.905 30.039 1.00 5.59 76 ASP A CA 1
ATOM 688 C C . ASP A 1 79 ? 41.757 -4.492 30.975 1.00 5.48 76 ASP A C 1
ATOM 689 O O . ASP A 1 79 ? 41.805 -3.350 31.378 1.00 7.73 76 ASP A O 1
ATOM 694 N N . VAL A 1 80 ? 42.579 -5.456 31.327 1.00 5.77 77 VAL A N 1
ATOM 695 C CA . VAL A 1 80 ? 43.715 -5.203 32.176 1.00 6.38 77 VAL A CA 1
ATOM 696 C C . VAL A 1 80 ? 44.973 -5.061 31.322 1.00 6.64 77 VAL A C 1
ATOM 697 O O . VAL A 1 80 ? 45.043 -5.513 30.195 1.00 6.92 77 VAL A O 1
ATOM 701 N N . VAL A 1 81 ? 45.945 -4.379 31.889 1.00 6.55 78 VAL A N 1
ATOM 702 C CA . VAL A 1 81 ? 47.256 -4.242 31.286 1.00 6.60 78 VAL A CA 1
ATOM 703 C C . VAL A 1 81 ? 48.301 -4.693 32.318 1.00 5.87 78 VAL A C 1
ATOM 704 O O . VAL A 1 81 ? 48.334 -4.169 33.463 1.00 7.52 78 VAL A O 1
ATOM 708 N N . ALA A 1 82 ? 49.157 -5.652 31.908 1.00 6.23 79 ALA A N 1
ATOM 709 C CA . ALA A 1 82 ? 50.234 -6.123 32.813 1.00 6.59 79 ALA A CA 1
ATOM 710 C C . ALA A 1 82 ? 51.323 -5.053 32.912 1.00 6.52 79 ALA A C 1
ATOM 711 O O . ALA A 1 82 ? 51.710 -4.478 31.891 1.00 6.99 79 ALA A O 1
ATOM 713 N N A MET A 1 83 ? 51.790 -4.830 34.143 0.70 7.38 80 MET A N 1
ATOM 714 N N B MET A 1 83 ? 51.800 -4.832 34.137 0.30 7.04 80 MET A N 1
ATOM 715 C CA A MET A 1 83 ? 52.755 -3.765 34.457 0.70 7.56 80 MET A CA 1
ATOM 716 C CA B MET A 1 83 ? 52.764 -3.774 34.450 0.30 7.03 80 MET A CA 1
ATOM 717 C C A MET A 1 83 ? 53.971 -4.300 35.237 0.70 7.44 80 MET A C 1
ATOM 718 C C B MET A 1 83 ? 53.956 -4.309 35.248 0.30 7.30 80 MET A C 1
ATOM 719 O O A MET A 1 83 ? 54.282 -3.797 36.314 0.70 8.30 80 MET A O 1
ATOM 720 O O B MET A 1 83 ? 54.269 -3.788 36.314 0.30 7.74 80 MET A O 1
ATOM 729 N N . PRO A 1 84 ? 54.608 -5.375 34.754 1.00 7.17 81 PRO A N 1
ATOM 730 C CA . PRO A 1 84 ? 55.758 -5.900 35.474 1.00 7.30 81 PRO A CA 1
ATOM 731 C C . PRO A 1 84 ? 56.840 -4.826 35.671 1.00 8.03 81 PRO A C 1
ATOM 732 O O . PRO A 1 84 ? 57.233 -4.144 34.705 1.00 9.80 81 PRO A O 1
ATOM 736 N N . ALA A 1 85 ? 57.234 -4.665 36.922 1.00 9.22 82 ALA A N 1
ATOM 737 C CA . ALA A 1 85 ? 58.245 -3.677 37.265 1.00 10.74 82 ALA A CA 1
ATOM 738 C C . ALA A 1 85 ? 57.865 -2.268 36.808 1.00 10.62 82 ALA A C 1
ATOM 739 O O . ALA A 1 85 ? 58.715 -1.414 36.546 1.00 11.86 82 ALA A O 1
ATOM 741 N N . GLY A 1 86 ? 56.555 -2.022 36.719 1.00 9.58 83 GLY A N 1
ATOM 742 C CA . GLY A 1 86 ? 56.078 -0.707 36.250 1.00 9.53 83 GLY A CA 1
ATOM 743 C C . GLY A 1 86 ? 56.078 -0.422 34.760 1.00 11.60 83 GLY A C 1
ATOM 744 O O . GLY A 1 86 ? 55.878 0.726 34.399 1.00 14.83 83 GLY A O 1
ATOM 745 N N . VAL A 1 87 ? 56.331 -1.429 33.920 1.00 11.06 84 VAL A N 1
ATOM 746 C CA . VAL A 1 87 ? 56.448 -1.273 32.471 1.00 10.48 84 VAL A CA 1
ATOM 747 C C . VAL A 1 87 ? 55.362 -2.138 31.857 1.00 9.79 84 VAL A C 1
ATOM 748 O O . VAL A 1 87 ? 55.288 -3.340 32.100 1.00 10.32 84 VAL A O 1
ATOM 752 N N . VAL A 1 88 ? 54.580 -1.523 30.973 1.00 9.00 85 VAL A N 1
ATOM 753 C CA . VAL A 1 88 ? 53.581 -2.237 30.200 1.00 8.98 85 VAL A CA 1
ATOM 754 C C . VAL A 1 88 ? 54.191 -3.404 29.422 1.00 9.66 85 VAL A C 1
ATOM 755 O O . VAL A 1 88 ? 55.247 -3.251 28.759 1.00 11.23 85 VAL A O 1
ATOM 759 N N . SER A 1 89 ? 53.555 -4.554 29.535 1.00 7.92 86 SER A N 1
ATOM 760 C CA . SER A 1 89 ? 53.881 -5.714 28.718 1.00 8.59 86 SER A CA 1
ATOM 761 C C . SER A 1 89 ? 52.635 -6.290 28.158 1.00 7.62 86 SER A C 1
ATOM 762 O O . SER A 1 89 ? 51.590 -6.376 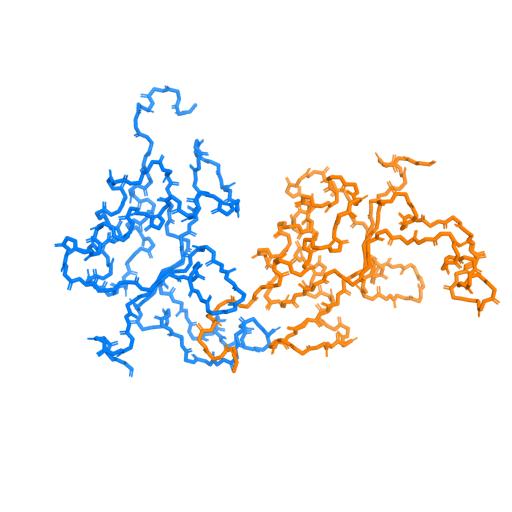28.804 1.00 8.75 86 SER A O 1
ATOM 765 N N . TRP A 1 90 ? 52.754 -6.558 26.838 1.00 7.64 87 TRP A N 1
ATOM 766 C CA . TRP A 1 90 ? 51.660 -7.447 26.240 1.00 8.87 87 TRP A CA 1
ATOM 767 C C . TRP A 1 90 ? 51.893 -9.002 26.152 1.00 9.85 87 TRP A C 1
ATOM 768 O O . TRP A 1 90 ? 51.079 -9.760 25.552 1.00 12.41 87 TRP A O 1
ATOM 779 N N . GLU A 1 91 ? 52.945 -9.508 26.822 1.00 9.91 88 GLU A N 1
ATOM 780 C CA . GLU A 1 91 ? 53.255 -10.921 26.746 1.00 12.10 88 GLU A CA 1
ATOM 781 C C . GLU A 1 91 ? 52.203 -11.812 27.431 1.00 10.85 88 GLU A C 1
ATOM 782 O O . GLU A 1 91 ? 51.814 -11.555 28.554 1.00 9.59 88 GLU A O 1
ATOM 788 N N . TRP A 1 92 ? 51.809 -12.872 26.742 1.00 11.68 89 TRP A N 1
ATOM 789 C CA . TRP A 1 92 ? 50.721 -13.767 27.165 1.00 11.17 89 TRP A CA 1
ATOM 790 C C . TRP A 1 92 ? 50.855 -14.274 28.594 1.00 10.41 89 TRP A C 1
ATOM 791 O O . TRP A 1 92 ? 49.894 -14.285 29.326 1.00 9.30 89 TRP A O 1
ATOM 802 N N . ASP A 1 93 ? 52.042 -14.721 28.966 1.00 10.14 90 ASP A N 1
ATOM 803 C CA . ASP A 1 93 ? 52.210 -15.346 30.260 1.00 9.86 90 ASP A CA 1
ATOM 804 C C . ASP A 1 93 ? 51.840 -14.454 31.427 1.00 7.64 90 ASP A C 1
ATOM 805 O O . ASP A 1 93 ? 51.336 -14.930 32.443 1.00 8.96 90 ASP A O 1
ATOM 810 N N . TYR A 1 94 ? 52.051 -13.155 31.277 1.00 6.05 91 TYR A N 1
ATOM 811 C CA . TYR A 1 94 ? 51.672 -12.218 32.323 1.00 6.32 91 TYR A CA 1
ATOM 812 C C . TYR A 1 94 ? 50.152 -12.229 32.541 1.00 6.25 91 TYR A C 1
ATOM 813 O O . TYR A 1 94 ? 49.671 -12.221 33.675 1.00 6.89 91 TYR A O 1
ATOM 822 N N . TYR A 1 95 ? 49.417 -12.247 31.430 1.00 6.45 92 TYR A N 1
ATOM 823 C CA . TYR A 1 95 ? 47.954 -12.283 31.484 1.00 6.36 92 TYR A CA 1
ATOM 824 C C . TYR A 1 95 ? 47.446 -13.602 32.015 1.00 5.91 92 TYR A C 1
ATOM 825 O O . TYR A 1 95 ? 46.451 -13.632 32.753 1.00 6.74 92 TYR A O 1
ATOM 834 N N . ALA A 1 96 ? 48.137 -14.706 31.724 1.00 5.81 93 ALA A N 1
ATOM 835 C CA . ALA A 1 96 ? 47.771 -15.996 32.339 1.00 7.46 93 ALA A CA 1
ATOM 836 C C . ALA A 1 96 ? 47.892 -15.937 33.863 1.00 7.27 93 ALA A C 1
ATOM 837 O O . ALA A 1 96 ? 47.054 -16.496 34.589 1.00 8.32 93 ALA A O 1
ATOM 839 N N . GLN A 1 97 ? 48.938 -15.258 34.320 1.00 7.11 94 GLN A N 1
ATOM 840 C CA . GLN A 1 97 ? 49.121 -15.138 35.767 1.00 6.68 94 GLN A CA 1
ATOM 841 C C . GLN A 1 97 ? 48.105 -14.243 36.389 1.00 6.52 94 GLN A C 1
ATOM 842 O O . GLN A 1 97 ? 47.635 -14.531 37.497 1.00 7.20 94 GLN A O 1
ATOM 848 N N . ILE A 1 98 ? 47.818 -13.131 35.724 1.00 5.79 95 ILE A N 1
ATOM 849 C CA . ILE A 1 98 ? 46.730 -12.262 36.180 1.00 5.38 95 ILE A CA 1
ATOM 850 C C . ILE A 1 98 ? 45.429 -13.065 36.288 1.00 5.73 95 ILE A C 1
ATOM 851 O O . ILE A 1 98 ? 44.666 -12.903 37.265 1.00 6.04 95 ILE A O 1
ATOM 856 N N . ALA A 1 99 ? 45.123 -13.871 35.279 1.00 6.90 96 ALA A N 1
ATOM 857 C CA . ALA A 1 99 ? 43.886 -14.627 35.283 1.00 6.66 96 ALA A CA 1
ATOM 858 C C . ALA A 1 99 ? 43.838 -15.637 36.424 1.00 6.43 96 ALA A C 1
ATOM 859 O O . ALA A 1 99 ? 42.748 -15.926 36.885 1.00 6.68 96 ALA A O 1
ATOM 861 N N . VAL A 1 100 ? 44.971 -16.186 36.874 1.00 6.24 97 VAL A N 1
ATOM 862 C CA . VAL A 1 100 ? 44.962 -17.059 38.079 1.00 7.16 97 VAL A CA 1
ATOM 863 C C . VAL A 1 100 ? 44.388 -16.267 39.263 1.00 6.51 97 VAL A C 1
ATOM 864 O O . VAL A 1 100 ? 43.567 -16.783 40.043 1.00 7.92 97 VAL A O 1
ATOM 868 N N . ALA A 1 101 ? 44.893 -15.046 39.439 1.00 5.91 98 ALA A N 1
ATOM 869 C CA . ALA A 1 101 ? 44.465 -14.190 40.514 1.00 5.68 98 ALA A CA 1
ATOM 870 C C . ALA A 1 101 ? 42.975 -13.825 40.392 1.00 4.83 98 ALA A C 1
ATOM 871 O O . ALA A 1 101 ? 42.265 -13.823 41.397 1.00 6.41 98 ALA A O 1
ATOM 873 N N . VAL A 1 102 ? 42.530 -13.467 39.186 1.00 5.08 99 VAL A N 1
ATOM 874 C CA . VAL A 1 102 ? 41.149 -13.162 38.962 1.00 5.26 99 VAL A CA 1
ATOM 875 C C . VAL A 1 102 ? 40.268 -14.353 39.249 1.00 5.57 99 VAL A C 1
ATOM 876 O O . VAL A 1 102 ? 39.212 -14.183 39.886 1.00 7.57 99 VAL A O 1
ATOM 880 N N . ARG A 1 103 ? 40.668 -15.529 38.798 1.00 6.14 100 ARG A N 1
ATOM 881 C CA . ARG A 1 103 ? 39.875 -16.745 39.034 1.00 7.18 100 ARG A CA 1
ATOM 882 C C . ARG A 1 103 ? 39.767 -17.078 40.504 1.00 6.64 100 ARG A C 1
ATOM 883 O O . ARG A 1 103 ? 38.701 -17.476 40.974 1.00 7.33 100 ARG A O 1
ATOM 891 N N . ARG A 1 104 ? 40.819 -16.850 41.263 1.00 6.44 101 ARG A N 1
ATOM 892 C CA . ARG A 1 104 ? 40.771 -17.105 42.710 1.00 6.15 101 ARG A CA 1
ATOM 893 C C . ARG A 1 104 ? 39.846 -16.080 43.362 1.00 5.96 101 ARG A C 1
ATOM 894 O O . ARG A 1 104 ? 38.957 -16.445 44.150 1.00 6.68 101 ARG A O 1
ATOM 902 N N . ALA A 1 105 ? 40.017 -14.784 43.080 1.00 6.37 102 ALA A N 1
ATOM 903 C CA . ALA A 1 105 ? 39.106 -13.782 43.602 1.00 6.63 102 ALA A CA 1
ATOM 904 C C . ALA A 1 105 ? 37.658 -14.060 43.257 1.00 6.53 102 ALA A C 1
ATOM 905 O O . ALA A 1 105 ? 36.756 -13.878 44.110 1.00 7.65 102 ALA A O 1
ATOM 907 N N . ALA A 1 106 ? 37.425 -14.371 41.991 1.00 6.06 103 ALA A N 1
ATOM 908 C CA . ALA A 1 106 ? 36.090 -14.635 41.547 1.00 5.37 103 ALA A CA 1
ATOM 909 C C . ALA A 1 106 ? 35.453 -15.741 42.350 1.00 5.94 103 ALA A C 1
ATOM 910 O O . ALA A 1 106 ? 34.294 -15.637 42.794 1.00 6.84 103 ALA A O 1
ATOM 912 N N A ARG A 1 107 ? 36.169 -16.837 42.501 0.50 6.48 104 ARG A N 1
ATOM 913 N N B ARG A 1 107 ? 36.144 -16.859 42.501 0.50 6.12 104 ARG A N 1
ATOM 914 C CA A ARG A 1 107 ? 35.697 -17.967 43.253 0.50 7.29 104 ARG A CA 1
ATOM 915 C CA B ARG A 1 107 ? 35.529 -17.966 43.249 0.50 6.63 104 ARG A CA 1
ATOM 916 C C A ARG A 1 107 ? 35.366 -17.618 44.687 0.50 7.73 104 ARG A C 1
ATOM 917 C C B ARG A 1 107 ? 35.349 -17.656 44.731 0.50 7.34 104 ARG A C 1
ATOM 918 O O A ARG A 1 107 ? 34.301 -17.981 45.220 0.50 9.55 104 ARG A O 1
ATOM 919 O O B ARG A 1 107 ? 34.326 -18.041 45.330 0.50 8.68 104 ARG A O 1
ATOM 934 N N . GLU A 1 108 ? 36.266 -16.888 45.317 1.00 7.38 105 GLU A N 1
ATOM 935 C CA . GLU A 1 108 ? 36.042 -16.457 46.689 1.00 7.90 105 GLU A CA 1
ATOM 936 C C . GLU A 1 108 ? 34.764 -15.622 46.811 1.00 8.41 105 GLU A C 1
ATOM 937 O O . GLU A 1 108 ? 34.090 -15.704 47.830 1.00 11.87 105 GLU A O 1
ATOM 943 N N . CYS A 1 109 ? 34.457 -14.821 45.784 1.00 8.87 106 CYS A N 1
ATOM 944 C CA . CYS A 1 109 ? 33.270 -13.958 45.791 1.00 10.28 106 CYS A CA 1
ATOM 945 C C . CYS A 1 109 ? 32.017 -14.634 45.307 1.00 9.22 106 CYS A C 1
ATOM 946 O O . CYS A 1 109 ? 30.934 -14.034 45.351 1.00 10.92 106 CYS A O 1
ATOM 949 N N . GLY A 1 110 ? 32.131 -15.866 44.831 1.00 8.27 107 GLY A N 1
ATOM 950 C CA . GLY A 1 110 ? 30.971 -16.581 44.371 1.00 7.56 107 GLY A CA 1
ATOM 951 C C . GLY A 1 110 ? 30.458 -16.091 43.030 1.00 7.59 107 GLY A C 1
ATOM 952 O O . GLY A 1 110 ? 29.239 -16.181 42.763 1.00 8.67 107 GLY A O 1
ATOM 953 N N . ILE A 1 111 ? 31.355 -15.582 42.172 1.00 7.98 108 ILE A N 1
ATOM 954 C CA . ILE A 1 111 ? 30.969 -14.966 40.890 1.00 8.50 108 ILE A CA 1
ATOM 955 C C . ILE A 1 111 ? 31.812 -15.572 39.798 1.00 8.44 108 ILE A C 1
ATOM 956 O O . ILE A 1 111 ? 33.015 -15.607 39.933 1.00 10.54 108 ILE A O 1
ATOM 961 N N . ILE A 1 112 ? 31.219 -15.984 38.692 1.00 8.88 109 ILE A N 1
ATOM 962 C CA . ILE A 1 112 ? 31.989 -16.450 37.530 1.00 8.90 109 ILE A CA 1
ATOM 963 C C . ILE A 1 112 ? 32.471 -15.216 36.753 1.00 7.95 109 ILE A C 1
ATOM 964 O O . ILE A 1 112 ? 31.689 -14.323 36.430 1.00 9.53 109 ILE A O 1
ATOM 969 N N . VAL A 1 113 ? 33.774 -15.165 36.456 1.00 7.86 110 VAL A N 1
ATOM 970 C CA . VAL A 1 113 ? 34.286 -14.114 35.577 1.00 8.26 110 VAL A CA 1
ATOM 971 C C . VAL A 1 113 ? 34.896 -14.797 34.379 1.00 8.72 110 VAL A C 1
ATOM 972 O O . VAL A 1 113 ? 35.812 -15.569 34.533 1.00 12.58 110 VAL A O 1
ATOM 976 N N . GLU A 1 114 ? 34.444 -14.455 33.184 1.00 7.13 111 GLU A N 1
ATOM 977 C CA . GLU A 1 114 ? 34.970 -15.018 31.948 1.00 7.85 111 GLU A CA 1
ATOM 978 C C . GLU A 1 114 ? 36.200 -14.236 31.548 1.00 6.22 111 GLU A C 1
ATOM 979 O O . GLU A 1 114 ? 36.254 -13.021 31.691 1.00 7.84 111 GLU A O 1
ATOM 985 N N . TRP A 1 115 ? 37.193 -14.977 31.087 1.00 6.79 112 TRP A N 1
ATOM 986 C CA . TRP A 1 115 ? 38.471 -14.447 30.639 1.00 6.23 112 TRP A CA 1
ATOM 987 C C . TRP A 1 115 ? 38.618 -14.617 29.111 1.00 5.18 112 TRP A C 1
ATOM 988 O O . TRP A 1 115 ? 38.384 -15.706 28.604 1.00 6.66 112 TRP A O 1
ATOM 999 N N . GLY A 1 116 ? 39.084 -13.586 28.431 1.00 5.78 113 GLY A N 1
ATOM 1000 C CA . GLY A 1 116 ? 39.336 -13.679 26.986 1.00 5.99 113 GLY A CA 1
ATOM 1001 C C . GLY A 1 116 ? 40.418 -14.653 26.637 1.00 6.26 113 GLY A C 1
ATOM 1002 O O . GLY A 1 116 ? 40.526 -15.057 25.497 1.00 7.63 113 GLY A O 1
ATOM 1003 N N . GLY A 1 117 ? 41.237 -15.035 27.614 1.00 6.61 114 GLY A N 1
ATOM 1004 C CA . GLY A 1 117 ? 42.218 -16.074 27.380 1.00 6.87 114 GLY A CA 1
ATOM 1005 C C . GLY A 1 117 ? 41.650 -17.465 27.205 1.00 7.50 114 GLY A C 1
ATOM 1006 O O . GLY A 1 117 ? 42.355 -18.354 26.759 1.00 11.03 114 GLY A O 1
ATOM 1007 N N . GLU A 1 118 ? 40.348 -17.599 27.457 1.00 8.72 115 GLU A N 1
ATOM 1008 C CA . GLU A 1 118 ? 39.584 -18.819 27.244 1.00 9.66 115 GLU A CA 1
ATOM 1009 C C . GLU A 1 118 ? 38.449 -18.669 26.224 1.00 10.52 115 GLU A C 1
ATOM 1010 O O . GLU A 1 118 ? 37.550 -19.517 26.143 1.00 14.06 115 GLU A O 1
ATOM 1016 N N . TRP A 1 119 ? 38.526 -17.623 25.408 1.00 10.19 116 TRP A N 1
ATOM 1017 C CA . TRP A 1 119 ? 37.659 -17.532 24.241 1.00 10.79 116 TRP A CA 1
ATOM 1018 C C . TRP A 1 119 ? 37.915 -18.711 23.340 1.00 12.17 116 TRP A C 1
ATOM 1019 O O . TRP A 1 119 ? 39.013 -19.238 23.335 1.00 12.54 116 TRP A O 1
ATOM 1030 N N . LYS A 1 120 ? 36.883 -19.150 22.627 1.00 13.09 117 LYS A N 1
ATOM 1031 C CA . LYS A 1 120 ? 36.998 -20.357 21.805 1.00 15.08 117 LYS A CA 1
ATOM 1032 C C . LYS A 1 120 ? 37.940 -20.173 20.641 1.00 17.03 117 LYS A C 1
ATOM 1033 O O . LYS A 1 120 ? 38.566 -21.136 20.208 1.00 21.74 117 LYS A O 1
ATOM 1039 N N A THR A 1 121 ? 38.043 -18.938 20.152 0.70 14.96 118 THR A N 1
ATOM 1040 N N B THR A 1 121 ? 38.039 -18.933 20.157 0.30 15.71 118 THR A N 1
ATOM 1041 C CA A THR A 1 121 ? 39.045 -18.549 19.167 0.70 15.02 118 THR A CA 1
ATOM 1042 C CA B THR A 1 121 ? 39.015 -18.541 19.154 0.30 15.88 118 THR A CA 1
ATOM 1043 C C A THR A 1 121 ? 39.593 -17.171 19.505 0.70 12.70 118 THR A C 1
ATOM 1044 C C B THR A 1 121 ? 39.582 -17.168 19.496 0.30 13.45 118 THR A C 1
ATOM 1045 O O A THR A 1 121 ? 39.042 -16.460 20.333 0.70 13.49 118 THR A O 1
ATOM 1046 O O B THR A 1 121 ? 39.042 -16.460 20.337 0.30 14.20 118 THR A O 1
ATOM 1053 N N . LEU A 1 122 ? 40.695 -16.827 18.856 1.00 12.22 119 LEU A N 1
ATOM 1054 C CA . LEU A 1 122 ? 41.329 -15.504 18.963 1.00 10.60 119 LEU A CA 1
ATOM 1055 C C . LEU A 1 122 ? 41.517 -15.078 20.419 1.00 10.36 119 LEU A C 1
ATOM 1056 O O . LEU A 1 122 ? 41.167 -14.003 20.821 1.00 10.10 119 LEU A O 1
ATOM 1061 N N . LYS A 1 123 ? 42.051 -15.984 21.210 1.00 11.03 120 LYS A N 1
ATOM 1062 C CA . LYS A 1 123 ? 42.224 -15.753 22.638 1.00 10.81 120 LYS A CA 1
ATOM 1063 C C . LYS A 1 123 ? 43.045 -14.493 22.823 1.00 11.29 120 LYS A C 1
ATOM 1064 O O . LYS A 1 123 ? 44.019 -14.283 22.086 1.00 12.98 120 LYS A O 1
ATOM 1070 N N . ASP A 1 124 ? 42.681 -13.690 23.823 1.00 11.06 121 ASP A N 1
ATOM 1071 C CA . ASP A 1 124 ? 43.404 -12.460 24.140 1.00 12.22 121 ASP A CA 1
ATOM 1072 C C . ASP A 1 124 ? 43.326 -12.203 25.651 1.00 11.61 121 ASP A C 1
ATOM 1073 O O . ASP A 1 124 ? 42.279 -12.296 26.289 1.00 13.44 121 ASP A O 1
ATOM 1078 N N . GLY A 1 125 ? 44.481 -11.915 26.194 1.00 9.50 122 GLY A N 1
ATOM 1079 C CA . GLY A 1 125 ? 44.685 -11.885 27.609 1.00 9.14 122 GLY A CA 1
ATOM 1080 C C . GLY A 1 125 ? 44.014 -10.793 28.411 1.00 7.18 122 GLY A C 1
ATOM 1081 O O . GLY A 1 125 ? 43.742 -11.050 29.551 1.00 7.18 122 GLY A O 1
ATOM 1082 N N . PRO A 1 126 ? 43.835 -9.568 27.891 1.00 6.06 123 PRO A N 1
ATOM 1083 C CA . PRO A 1 126 ? 43.348 -8.488 28.771 1.00 5.96 123 PRO A CA 1
ATOM 1084 C C . PRO A 1 126 ? 41.900 -8.553 29.264 1.00 5.54 123 PRO A C 1
ATOM 1085 O O . PRO A 1 126 ? 41.649 -7.950 30.305 1.00 5.98 123 PRO A O 1
ATOM 1089 N N . HIS A 1 127 ? 40.994 -9.239 28.571 1.00 4.81 124 HIS A N 1
ATOM 1090 C CA . HIS A 1 127 ? 39.575 -9.068 28.783 1.00 4.45 124 HIS A CA 1
ATOM 1091 C C . HIS A 1 127 ? 39.022 -9.973 29.829 1.00 4.58 124 HIS A C 1
ATOM 1092 O O . HIS A 1 127 ? 39.213 -11.178 29.782 1.00 5.25 124 HIS A O 1
ATOM 1099 N N . PHE A 1 128 ? 38.290 -9.375 30.773 1.00 4.07 125 PHE A N 1
ATOM 1100 C CA . PHE A 1 128 ? 37.519 -10.130 31.770 1.00 4.50 125 PHE A CA 1
ATOM 1101 C C . PHE A 1 128 ? 36.073 -9.578 31.798 1.00 5.04 125 PHE A C 1
ATOM 1102 O O . PHE A 1 128 ? 35.903 -8.346 31.691 1.00 6.24 125 PHE A O 1
ATOM 1110 N N . GLN A 1 129 ? 35.077 -10.439 32.008 1.00 5.45 126 GLN A N 1
ATOM 1111 C CA . GLN A 1 129 ? 33.690 -9.941 32.070 1.00 5.63 126 GLN A CA 1
ATOM 1112 C C . GLN A 1 129 ? 32.852 -10.783 32.995 1.00 5.45 126 GLN A C 1
ATOM 1113 O O . GLN A 1 129 ? 33.070 -11.974 33.159 1.00 6.36 126 GLN A O 1
ATOM 1119 N N . LEU A 1 130 ? 31.809 -10.128 33.506 1.00 5.29 127 LEU A N 1
ATOM 1120 C CA . LEU A 1 130 ? 30.710 -10.859 34.119 1.00 5.29 127 LEU A CA 1
ATOM 1121 C C . LEU A 1 130 ? 29.874 -11.535 33.024 1.00 5.55 127 LEU A C 1
ATOM 1122 O O . LEU A 1 130 ? 29.788 -11.036 31.900 1.00 7.10 127 LEU A O 1
ATOM 1127 N N . THR A 1 131 ? 29.289 -12.690 33.322 1.00 6.41 128 THR A N 1
ATOM 1128 C CA . THR A 1 131 ? 28.557 -13.427 32.287 1.00 7.17 128 THR A CA 1
ATOM 1129 C C . THR A 1 131 ? 27.201 -12.800 32.016 1.00 7.24 128 THR A C 1
ATOM 1130 O O . THR A 1 131 ? 26.577 -12.229 32.920 1.00 7.78 128 THR A O 1
ATOM 1134 N N . PHE A 1 132 ? 26.751 -12.961 30.774 1.00 8.13 129 PHE A N 1
ATOM 1135 C CA . PHE A 1 132 ? 25.373 -12.604 30.423 1.00 9.33 129 PHE A CA 1
ATOM 1136 C C . PHE A 1 132 ? 24.339 -13.408 31.197 1.00 10.35 129 PHE A C 1
ATOM 1137 O O . PHE A 1 132 ? 23.290 -12.851 31.559 1.00 11.76 129 PHE A O 1
ATOM 1145 N N A ARG A 1 133 ? 24.616 -14.693 31.446 0.70 10.21 130 ARG A N 1
ATOM 1146 N N B ARG A 1 133 ? 24.629 -14.688 31.444 0.30 9.56 130 ARG A N 1
ATOM 1147 C CA A ARG A 1 133 ? 23.666 -15.531 32.196 0.70 11.42 130 ARG A CA 1
ATOM 1148 C CA B ARG A 1 133 ? 23.734 -15.585 32.175 0.30 9.90 130 ARG A CA 1
ATOM 1149 C C A ARG A 1 133 ? 23.461 -15.031 33.633 0.70 10.17 130 ARG A C 1
ATOM 1150 C C B ARG A 1 133 ? 23.547 -15.269 33.672 0.30 8.69 130 ARG A C 1
ATOM 1151 O O A ARG A 1 133 ? 22.324 -14.904 34.114 0.70 10.63 130 ARG A O 1
ATOM 1152 O O B ARG A 1 133 ? 22.533 -15.650 34.269 0.30 7.87 130 ARG A O 1
ATOM 1167 N N . ASP A 1 134 ? 24.546 -14.647 34.296 1.00 8.95 131 ASP A N 1
ATOM 1168 C CA . ASP A 1 134 ? 24.430 -14.218 35.685 1.00 7.93 131 ASP A CA 1
ATOM 1169 C C . ASP A 1 134 ? 24.021 -12.790 35.831 1.00 7.10 131 ASP A C 1
ATOM 1170 O O . ASP A 1 134 ? 23.398 -12.425 36.843 1.00 7.76 131 ASP A O 1
ATOM 1175 N N . TYR A 1 135 ? 24.461 -11.963 34.886 1.00 7.58 132 TYR A N 1
ATOM 1176 C CA . TYR A 1 135 ? 24.334 -10.527 34.913 1.00 8.84 132 TYR A CA 1
ATOM 1177 C C . TYR A 1 135 ? 23.792 -10.070 33.565 1.00 9.89 132 TYR A C 1
ATOM 1178 O O . TYR A 1 135 ? 24.580 -9.581 32.752 1.00 11.76 132 TYR A O 1
ATOM 1187 N N . PRO A 1 136 ? 22.486 -10.276 33.343 1.00 11.04 133 PRO A N 1
ATOM 1188 C CA . PRO A 1 136 ? 21.929 -9.908 32.078 1.00 12.88 133 PRO A CA 1
ATOM 1189 C C . PRO A 1 136 ? 21.953 -8.379 31.881 1.00 16.38 133 PRO A C 1
ATOM 1190 O O . PRO A 1 136 ? 21.944 -7.597 32.852 1.00 20.62 133 PRO A O 1
ATOM 1194 N N . ALA A 1 137 ? 21.969 -7.971 30.638 1.00 19.32 134 ALA A N 1
ATOM 1195 C CA . ALA A 1 137 ? 21.796 -6.548 30.321 1.00 21.94 134 ALA A CA 1
ATOM 1196 C C . ALA A 1 137 ? 21.428 -6.357 28.866 1.00 28.69 134 ALA A C 1
ATOM 1197 O O . ALA A 1 137 ? 20.480 -6.990 28.471 1.00 32.30 134 ALA A O 1
ATOM 1200 N N . SER B 1 5 ? 30.490 -16.974 14.817 1.00 53.54 2 SER B N 1
ATOM 1201 C CA . SER B 1 5 ? 31.918 -17.319 15.100 1.00 50.82 2 SER B CA 1
ATOM 1202 C C . SER B 1 5 ? 32.588 -16.267 15.991 1.00 43.31 2 SER B C 1
ATOM 1203 O O . SER B 1 5 ? 33.196 -16.615 17.009 1.00 45.49 2 SER B O 1
ATOM 1206 N N . LEU B 1 6 ? 32.474 -14.991 15.620 1.00 33.64 3 LEU B N 1
ATOM 1207 C CA . LEU B 1 6 ? 33.155 -13.914 16.363 1.00 24.81 3 LEU B CA 1
ATOM 1208 C C . LEU B 1 6 ? 32.219 -13.025 17.225 1.00 26.20 3 LEU B C 1
ATOM 1209 O O . LEU B 1 6 ? 32.662 -11.992 17.717 1.00 29.48 3 LEU B O 1
ATOM 1214 N N . ASN B 1 7 ? 30.967 -13.441 17.462 1.00 26.57 4 ASN B N 1
ATOM 1215 C CA . ASN B 1 7 ? 30.034 -12.609 18.247 1.00 32.77 4 ASN B CA 1
ATOM 1216 C C . ASN B 1 7 ? 30.480 -12.312 19.700 1.00 30.49 4 ASN B C 1
ATOM 1217 O O . ASN B 1 7 ? 30.254 -11.204 20.194 1.00 33.13 4 ASN B O 1
ATOM 1222 N N . ASP B 1 8 ? 31.132 -13.279 20.355 1.00 29.58 5 ASP B N 1
ATOM 1223 C CA . ASP B 1 8 ? 31.592 -13.139 21.755 1.00 26.23 5 ASP B CA 1
ATOM 1224 C C . ASP B 1 8 ? 33.046 -12.648 21.906 1.00 19.92 5 ASP B C 1
ATOM 1225 O O . ASP B 1 8 ? 33.545 -12.492 23.038 1.00 21.10 5 ASP B O 1
ATOM 1230 N N . ILE B 1 9 ? 33.717 -12.395 20.777 1.00 14.94 6 ILE B N 1
ATOM 1231 C CA . ILE B 1 9 ? 35.062 -11.899 20.774 1.00 11.95 6 ILE B CA 1
ATOM 1232 C C . ILE B 1 9 ? 35.014 -10.369 20.857 1.00 11.92 6 ILE B C 1
ATOM 1233 O O . ILE B 1 9 ? 34.858 -9.661 19.860 1.00 13.79 6 ILE B O 1
ATOM 1238 N N . GLU B 1 10 ? 35.154 -9.866 22.074 1.00 9.37 7 GLU B N 1
ATOM 1239 C CA . GLU B 1 10 ? 34.970 -8.443 22.320 1.00 10.07 7 GLU B CA 1
ATOM 1240 C C . GLU B 1 10 ? 36.021 -7.532 21.655 1.00 9.41 7 GLU B C 1
ATOM 1241 O O . GLU B 1 10 ? 35.691 -6.423 21.248 1.00 12.47 7 GLU B O 1
ATOM 1247 N N . GLU B 1 11 ? 37.242 -8.020 21.500 1.00 7.79 8 GLU B N 1
ATOM 1248 C CA . GLU B 1 11 ? 38.306 -7.284 20.803 1.00 8.42 8 GLU B CA 1
ATOM 1249 C C . GLU B 1 11 ? 38.998 -8.298 19.928 1.00 8.07 8 GLU B C 1
ATOM 1250 O O . GLU B 1 11 ? 39.629 -9.230 20.412 1.00 9.70 8 GLU B O 1
ATOM 1256 N N . ILE B 1 12 ? 38.827 -8.126 18.618 1.00 7.84 9 ILE B N 1
ATOM 1257 C CA . ILE B 1 12 ? 39.325 -9.044 17.565 1.00 7.84 9 ILE B CA 1
ATOM 1258 C C . ILE B 1 12 ? 40.764 -8.670 17.220 1.00 7.68 9 ILE B C 1
ATOM 1259 O O . ILE B 1 12 ? 41.023 -7.553 16.782 1.00 8.22 9 ILE B O 1
ATOM 1264 N N . ARG B 1 13 ? 41.674 -9.608 17.475 1.00 7.58 10 ARG B N 1
ATOM 1265 C CA . ARG B 1 13 ? 43.076 -9.482 17.101 1.00 8.66 10 ARG B CA 1
ATOM 1266 C C . ARG B 1 13 ? 43.584 -10.815 16.593 1.00 9.25 10 ARG B C 1
ATOM 1267 O O . ARG B 1 13 ? 43.320 -11.868 17.188 1.00 12.25 10 ARG B O 1
ATOM 1275 N N . PHE B 1 14 ? 44.370 -10.771 15.512 1.00 8.27 11 PHE B N 1
ATOM 1276 C CA . PHE B 1 14 ? 44.950 -11.981 14.934 1.00 8.97 11 PHE B CA 1
ATOM 1277 C C . PHE B 1 14 ? 46.394 -12.256 15.381 1.00 10.16 11 PHE B C 1
ATOM 1278 O O . PHE B 1 14 ? 47.290 -12.392 14.567 1.00 11.12 11 PHE B O 1
ATOM 1286 N N . THR B 1 15 ? 46.592 -12.338 16.695 1.00 11.03 12 THR B N 1
ATOM 1287 C CA . THR B 1 15 ? 47.905 -12.520 17.289 1.00 11.03 12 THR B CA 1
ATOM 1288 C C . THR B 1 15 ? 48.581 -13.792 16.819 1.00 10.70 12 THR B C 1
ATOM 1289 O O . THR B 1 15 ? 49.717 -13.759 16.349 1.00 11.28 12 THR B O 1
ATOM 1293 N N . ALA B 1 16 ? 47.914 -14.930 16.987 1.00 12.81 13 ALA B N 1
ATOM 1294 C CA . ALA B 1 16 ? 48.543 -16.204 16.690 1.00 12.68 13 ALA B CA 1
ATOM 1295 C C . ALA B 1 16 ? 48.841 -16.384 15.190 1.00 12.92 13 ALA B C 1
ATOM 1296 O O . ALA B 1 16 ? 49.927 -16.855 14.807 1.00 15.01 13 ALA B O 1
ATOM 1298 N N . ARG B 1 17 ? 47.902 -15.978 14.337 1.00 12.20 14 ARG B N 1
ATOM 1299 C CA . ARG B 1 17 ? 48.097 -16.061 12.908 1.00 14.03 14 ARG B CA 1
ATOM 1300 C C . ARG B 1 17 ? 49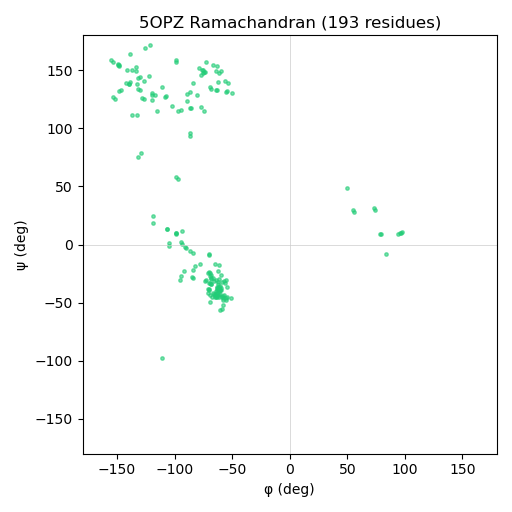.295 -15.227 12.477 1.00 13.40 14 ARG B C 1
ATOM 1301 O O . ARG B 1 17 ? 50.096 -15.638 11.635 1.00 15.49 14 ARG B O 1
ATOM 1309 N N . SER B 1 18 ? 49.417 -14.029 13.049 1.00 11.39 15 SER B N 1
ATOM 1310 C CA . SER B 1 18 ? 50.523 -13.123 12.735 1.00 11.53 15 SER B CA 1
ATOM 1311 C C . SER B 1 18 ? 51.852 -13.704 13.157 1.00 12.90 15 SER B C 1
ATOM 1312 O O . SER B 1 18 ? 52.847 -13.607 12.452 1.00 13.46 15 SER B O 1
ATOM 1315 N N . GLU B 1 19 ? 51.878 -14.247 14.361 1.00 15.21 16 GLU B N 1
ATOM 1316 C CA . GLU B 1 19 ? 53.087 -14.881 14.871 1.00 17.25 16 GLU B CA 1
ATOM 1317 C C . GLU B 1 19 ? 53.612 -15.963 13.934 1.00 15.89 16 GLU B C 1
ATOM 1318 O O . GLU B 1 19 ? 54.828 -16.066 13.779 1.00 18.43 16 GLU B O 1
ATOM 1324 N N . GLU B 1 20 ? 52.736 -16.722 13.278 1.00 18.03 17 GLU B N 1
ATOM 1325 C CA . GLU B 1 20 ? 53.159 -17.821 12.369 1.00 18.51 17 GLU B CA 1
ATOM 1326 C C . GLU B 1 20 ? 54.051 -17.214 11.308 1.00 17.69 17 GLU B C 1
ATOM 1327 O O . GLU B 1 20 ? 55.170 -17.654 11.091 1.00 20.25 17 GLU B O 1
ATOM 1333 N N . ASN B 1 21 ? 53.540 -16.162 10.681 1.00 15.61 18 ASN B N 1
ATOM 1334 C CA . ASN B 1 21 ? 54.219 -15.615 9.544 1.00 16.68 18 ASN B CA 1
ATOM 1335 C C . ASN B 1 21 ? 55.317 -14.651 9.887 1.00 13.64 18 ASN B C 1
ATOM 1336 O O . ASN B 1 21 ? 56.005 -14.232 9.011 1.00 15.20 18 ASN B O 1
ATOM 1341 N N . LEU B 1 22 ? 55.455 -14.286 11.152 1.00 11.99 19 LEU B N 1
ATOM 1342 C CA . LEU B 1 22 ? 56.593 -13.524 11.635 1.00 9.96 19 LEU B CA 1
ATOM 1343 C C . LEU B 1 22 ? 57.832 -14.372 11.930 1.00 10.67 19 LEU B C 1
ATOM 1344 O O . LEU B 1 22 ? 58.866 -13.802 12.227 1.00 10.03 19 LEU B O 1
ATOM 1349 N N A ARG B 1 23 ? 57.730 -15.694 11.896 0.70 11.85 20 ARG B N 1
ATOM 1350 N N B ARG B 1 23 ? 57.739 -15.699 11.822 0.30 10.42 20 ARG B N 1
ATOM 1351 C CA A ARG B 1 23 ? 58.883 -16.506 12.239 0.70 13.65 20 ARG B CA 1
ATOM 1352 C CA B ARG B 1 23 ? 58.857 -16.587 12.124 0.30 10.94 20 ARG B CA 1
ATOM 1353 C C A ARG B 1 23 ? 59.976 -16.275 11.175 0.70 12.68 20 ARG B C 1
ATOM 1354 C C B ARG B 1 23 ? 60.006 -16.360 11.131 0.30 11.50 20 ARG B C 1
ATOM 1355 O O A ARG B 1 23 ? 59.699 -16.277 9.968 0.70 13.51 20 ARG B O 1
ATOM 1356 O O B ARG B 1 23 ? 59.807 -16.492 9.919 0.30 11.73 20 ARG B O 1
ATOM 1371 N N . GLY B 1 24 ? 61.200 -16.040 11.639 1.00 12.15 21 GLY B N 1
ATOM 1372 C CA . GLY B 1 24 ? 62.318 -15.678 10.794 1.00 13.26 21 GLY B CA 1
ATOM 1373 C C . GLY B 1 24 ? 62.481 -14.216 10.419 1.00 10.21 21 GLY B C 1
ATOM 1374 O O . GLY B 1 24 ? 63.457 -13.861 9.779 1.00 14.66 21 GLY B O 1
ATOM 1375 N N . VAL B 1 25 ? 61.519 -13.368 10.773 1.00 8.52 22 VAL B N 1
ATOM 1376 C CA . VAL B 1 25 ? 61.606 -11.957 10.486 1.00 7.84 22 VAL B CA 1
ATOM 1377 C C . VAL B 1 25 ? 62.556 -11.360 11.550 1.00 6.72 22 VAL B C 1
ATOM 1378 O O . VAL B 1 25 ? 62.641 -11.834 12.694 1.00 8.49 22 VAL B O 1
ATOM 1382 N N . HIS B 1 26 ? 63.236 -10.281 11.183 1.00 6.55 23 HIS B N 1
ATOM 1383 C CA . HIS B 1 26 ? 64.155 -9.582 12.074 1.00 7.18 23 HIS B CA 1
ATOM 1384 C C . HIS B 1 26 ? 63.455 -9.296 13.401 1.00 7.71 23 HIS B C 1
ATOM 1385 O O . HIS B 1 26 ? 62.364 -8.745 13.379 1.00 7.57 23 HIS B O 1
ATOM 1392 N N . PRO B 1 27 ? 64.078 -9.616 14.537 1.00 7.88 24 PRO B N 1
ATOM 1393 C CA . PRO B 1 27 ? 63.398 -9.405 15.824 1.00 8.19 24 PRO B CA 1
ATOM 1394 C C . PRO B 1 27 ? 62.908 -7.998 16.094 1.00 7.48 24 PRO B C 1
ATOM 1395 O O . PRO B 1 27 ? 61.938 -7.848 16.795 1.00 8.70 24 PRO B O 1
ATOM 1399 N N . ASP B 1 28 ? 63.571 -6.985 15.574 1.00 7.23 25 ASP B N 1
ATOM 1400 C CA . ASP B 1 28 ? 63.166 -5.618 15.801 1.00 7.71 25 ASP B CA 1
ATOM 1401 C C . ASP B 1 28 ? 61.888 -5.325 15.042 1.00 7.94 25 ASP B C 1
ATOM 1402 O O . ASP B 1 28 ? 61.014 -4.619 15.580 1.00 9.32 25 ASP B O 1
ATOM 1407 N N . LEU B 1 29 ? 61.748 -5.862 13.817 1.00 7.02 26 LEU B N 1
ATOM 1408 C CA . LEU B 1 29 ? 60.487 -5.690 13.099 1.00 6.65 26 LEU B CA 1
ATOM 1409 C C . LEU B 1 29 ? 59.373 -6.500 13.758 1.00 6.15 26 LEU B C 1
ATOM 1410 O O . LEU B 1 29 ? 58.222 -6.027 13.862 1.00 6.05 26 LEU B O 1
ATOM 1415 N N . VAL B 1 30 ? 59.672 -7.699 14.219 1.00 7.29 27 VAL B N 1
ATOM 1416 C CA . VAL B 1 30 ? 58.690 -8.473 14.955 1.00 7.80 27 VAL B CA 1
ATOM 1417 C C . VAL B 1 30 ? 58.176 -7.702 16.168 1.00 7.26 27 VAL B C 1
ATOM 1418 O O . VAL B 1 30 ? 56.963 -7.656 16.401 1.00 6.82 27 VAL B O 1
ATOM 1422 N N A ARG B 1 31 ? 59.076 -7.077 16.913 0.80 7.58 28 ARG B N 1
ATOM 1423 N N B ARG B 1 31 ? 59.078 -7.102 16.945 0.20 7.22 28 ARG B N 1
ATOM 1424 C CA A ARG B 1 31 ? 58.666 -6.332 18.091 0.80 8.65 28 ARG B CA 1
ATOM 1425 C CA B ARG B 1 31 ? 58.685 -6.350 18.144 0.20 7.33 28 ARG B CA 1
ATOM 1426 C C A ARG B 1 31 ? 57.694 -5.219 17.723 0.80 7.96 28 ARG B C 1
ATOM 1427 C C B ARG B 1 31 ? 57.830 -5.105 17.830 0.20 6.91 28 ARG B C 1
ATOM 1428 O O A ARG B 1 31 ? 56.660 -5.045 18.360 0.80 7.95 28 ARG B O 1
ATOM 1429 O O B ARG B 1 31 ? 57.033 -4.685 18.664 0.20 7.23 28 ARG B O 1
ATOM 1444 N N . VAL B 1 32 ? 58.012 -4.497 16.656 1.00 6.83 29 VAL B N 1
ATOM 1445 C CA . VAL B 1 32 ? 57.148 -3.406 16.232 1.00 7.03 29 VAL B CA 1
ATOM 1446 C C . VAL B 1 32 ? 55.757 -3.922 15.788 1.00 6.89 29 VAL B C 1
ATOM 1447 O O . VAL B 1 32 ? 54.719 -3.365 16.159 1.00 7.66 29 VAL B O 1
ATOM 1451 N N . ILE B 1 33 ? 55.752 -4.964 14.954 1.00 6.69 30 ILE B N 1
ATOM 1452 C CA . ILE B 1 33 ? 54.468 -5.476 14.470 1.00 6.91 30 ILE B CA 1
ATOM 1453 C C . ILE B 1 33 ? 53.627 -6.018 15.621 1.00 6.67 30 ILE B C 1
ATOM 1454 O O . ILE B 1 33 ? 52.409 -5.844 15.618 1.00 6.68 30 ILE B O 1
ATOM 1459 N N . ARG B 1 34 ? 54.252 -6.700 16.591 1.00 7.42 31 ARG B N 1
ATOM 1460 C CA . ARG B 1 34 ? 53.492 -7.244 17.709 1.00 8.16 31 ARG B CA 1
ATOM 1461 C C . ARG B 1 34 ? 52.821 -6.125 18.489 1.00 7.50 31 ARG B C 1
ATOM 1462 O O . ARG B 1 34 ? 51.695 -6.285 18.939 1.00 9.27 31 ARG B O 1
ATOM 1470 N N A LEU B 1 35 ? 53.536 -5.030 18.659 0.50 7.45 32 LEU B N 1
ATOM 1471 N N B LEU B 1 35 ? 53.470 -4.966 18.643 0.50 7.09 32 LEU B N 1
ATOM 1472 C CA A LEU B 1 35 ? 52.992 -3.884 19.341 0.50 7.55 32 LEU B CA 1
ATOM 1473 C CA B LEU B 1 35 ? 52.828 -3.821 19.357 0.50 7.04 32 LEU B CA 1
ATOM 1474 C C A LEU B 1 35 ? 51.872 -3.231 18.508 0.50 7.07 32 LEU B C 1
ATOM 1475 C C B LEU B 1 35 ? 51.752 -3.210 18.492 0.50 6.69 32 LEU B C 1
ATOM 1476 O O A LEU B 1 35 ? 50.852 -2.861 19.042 0.50 7.94 32 LEU B O 1
ATOM 1477 O O B LEU B 1 35 ? 50.670 -2.776 18.976 0.50 7.12 32 LEU B O 1
ATOM 1486 N N . ALA B 1 36 ? 52.015 -3.159 17.186 1.00 7.05 33 ALA B N 1
ATOM 1487 C CA . ALA B 1 36 ? 50.994 -2.597 16.340 1.00 6.80 33 ALA B CA 1
ATOM 1488 C C . ALA B 1 36 ? 49.715 -3.413 16.371 1.00 6.80 33 ALA B C 1
ATOM 1489 O O . ALA B 1 36 ? 48.634 -2.833 16.266 1.00 7.52 33 ALA B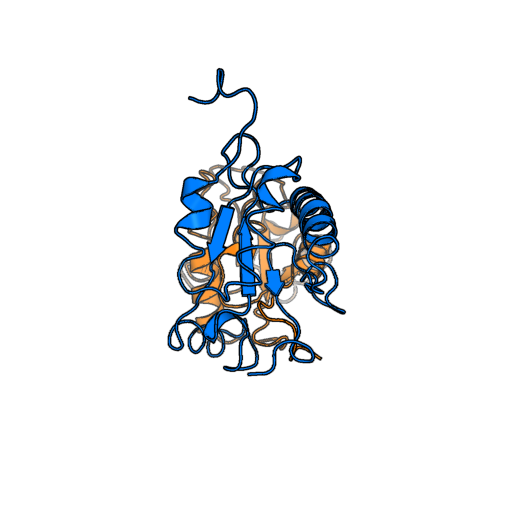 O 1
ATOM 1491 N N . LEU B 1 37 ? 49.824 -4.729 16.540 1.00 6.84 34 LEU B N 1
ATOM 1492 C CA . LEU B 1 37 ? 48.612 -5.531 16.793 1.00 7.40 34 LEU B CA 1
ATOM 1493 C C . LEU B 1 37 ? 47.794 -5.067 17.996 1.00 7.61 34 LEU B C 1
ATOM 1494 O O . LEU B 1 37 ? 46.596 -5.229 18.027 1.00 8.63 34 LEU B O 1
ATOM 1499 N N . ARG B 1 38 ? 48.449 -4.548 19.024 1.00 8.09 35 ARG B N 1
ATOM 1500 C CA . ARG B 1 38 ? 47.740 -4.001 20.155 1.00 9.02 35 ARG B CA 1
ATOM 1501 C C . ARG B 1 38 ? 47.064 -2.683 19.898 1.00 9.25 35 ARG B C 1
ATOM 1502 O O . ARG B 1 38 ? 46.037 -2.393 20.507 1.00 13.74 35 ARG B O 1
ATOM 1510 N N . TYR B 1 39 ? 47.613 -1.870 19.013 1.00 8.08 36 TYR B N 1
ATOM 1511 C CA . TYR B 1 39 ? 47.178 -0.485 18.801 1.00 9.56 36 TYR B CA 1
ATOM 1512 C C . TYR B 1 39 ? 46.171 -0.292 17.686 1.00 8.97 36 TYR B C 1
ATOM 1513 O O . TYR B 1 39 ? 45.389 0.632 17.696 1.00 12.44 36 TYR B O 1
ATOM 1522 N N . SER B 1 40 ? 46.207 -1.173 16.717 1.00 7.32 37 SER B N 1
ATOM 1523 C CA . SER B 1 40 ? 45.340 -1.041 15.556 1.00 7.74 37 SER B CA 1
ATOM 1524 C C . SER B 1 40 ? 43.879 -1.368 15.911 1.00 8.54 37 SER B C 1
ATOM 1525 O O . SER B 1 40 ? 43.633 -2.422 16.432 1.00 10.52 37 SER B O 1
ATOM 1528 N N A LEU B 1 41 ? 42.954 -0.491 15.509 0.70 9.68 38 LEU B N 1
ATOM 1529 N N B LEU B 1 41 ? 42.892 -0.526 15.596 0.30 7.47 38 LEU B N 1
ATOM 1530 C CA A LEU B 1 41 ? 41.537 -0.775 15.623 0.70 9.77 38 LEU B CA 1
ATOM 1531 C CA B LEU B 1 41 ? 41.495 -0.984 15.693 0.30 6.52 38 LEU B CA 1
ATOM 1532 C C A LEU B 1 41 ? 41.100 -1.689 14.477 0.70 7.74 38 LEU B C 1
ATOM 1533 C C B LEU B 1 41 ? 41.003 -1.606 14.404 0.30 6.21 38 LEU B C 1
ATOM 1534 O O A LEU B 1 41 ? 40.093 -2.366 14.613 0.70 9.33 38 LEU B O 1
ATOM 1535 O O B LEU B 1 41 ? 39.820 -1.900 14.329 0.30 6.12 38 LEU B O 1
ATOM 1544 N N . VAL B 1 42 ? 41.862 -1.748 13.391 1.00 6.35 39 VAL B N 1
ATOM 1545 C CA . VAL B 1 42 ? 41.613 -2.643 12.287 1.00 6.13 39 VAL B CA 1
ATOM 1546 C C . VAL B 1 42 ? 42.387 -3.919 12.554 1.00 5.45 39 VAL B C 1
ATOM 1547 O O . VAL B 1 42 ? 43.654 -3.894 12.563 1.00 6.43 39 VAL B O 1
ATOM 1551 N N . PRO B 1 43 ? 41.722 -5.073 12.704 1.00 5.42 40 PRO B N 1
ATOM 1552 C CA . PRO B 1 43 ? 42.473 -6.313 12.874 1.00 5.73 40 PRO B CA 1
ATOM 1553 C C . PRO B 1 43 ? 43.271 -6.590 11.610 1.00 5.46 40 PRO B C 1
ATOM 1554 O O . PRO B 1 43 ? 42.844 -6.230 10.497 1.00 6.29 40 PRO B O 1
ATOM 1558 N N . PHE B 1 44 ? 44.423 -7.247 11.765 1.00 5.19 41 PHE B N 1
ATOM 1559 C CA . PHE B 1 44 ? 45.256 -7.596 10.618 1.00 5.43 41 PHE B CA 1
ATOM 1560 C C . PHE B 1 44 ? 46.124 -8.799 10.971 1.00 5.63 41 PHE B C 1
ATOM 1561 O O . PHE B 1 44 ? 46.356 -9.114 12.140 1.00 6.52 41 PHE B O 1
ATOM 1569 N N . SER B 1 45 ? 46.587 -9.481 9.935 1.00 6.42 42 SER B N 1
ATOM 1570 C CA . SER B 1 45 ? 47.569 -10.538 10.057 1.00 7.86 42 SER B CA 1
ATOM 1571 C C . SER B 1 45 ? 48.728 -10.222 9.149 1.00 7.45 42 SER B C 1
ATOM 1572 O O . SER B 1 45 ? 48.706 -9.290 8.375 1.00 8.16 42 SER B O 1
ATOM 1575 N N . VAL B 1 46 ? 49.790 -10.979 9.313 1.00 8.72 43 VAL B N 1
ATOM 1576 C CA . VAL B 1 46 ? 50.957 -10.893 8.444 1.00 8.52 43 VAL B CA 1
ATOM 1577 C C . VAL B 1 46 ? 50.764 -11.970 7.374 1.00 8.98 43 VAL B C 1
ATOM 1578 O O . VAL B 1 46 ? 50.753 -13.160 7.692 1.00 12.33 43 VAL B O 1
ATOM 1582 N N . SER B 1 47 ? 50.622 -11.542 6.110 1.00 8.82 44 SER B N 1
ATOM 1583 C CA . SER B 1 47 ? 50.435 -12.499 5.019 1.00 10.69 44 SER B CA 1
ATOM 1584 C C . SER B 1 47 ? 51.758 -13.059 4.477 1.00 10.28 44 SER B C 1
ATOM 1585 O O . SER B 1 47 ? 51.779 -14.174 3.964 1.00 14.09 44 SER B O 1
ATOM 1588 N N . GLU B 1 48 ? 52.829 -12.280 4.588 1.00 9.10 45 GLU B N 1
ATOM 1589 C CA . GLU B 1 48 ? 54.146 -12.701 4.108 1.00 8.83 45 GLU B CA 1
ATOM 1590 C C . GLU B 1 48 ? 55.221 -11.975 4.905 1.00 7.42 45 GLU B C 1
ATOM 15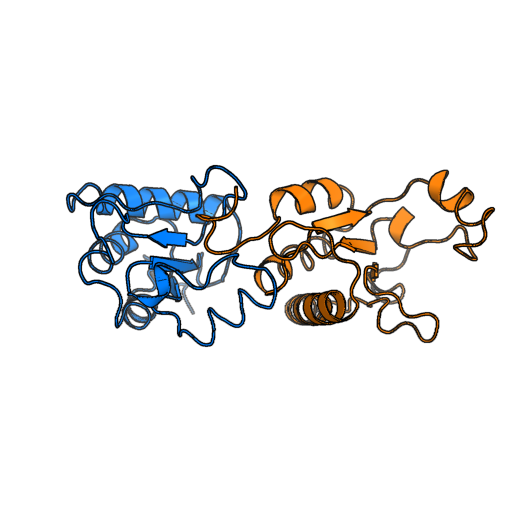91 O O . GLU B 1 48 ? 55.184 -10.768 5.038 1.00 9.17 45 GLU 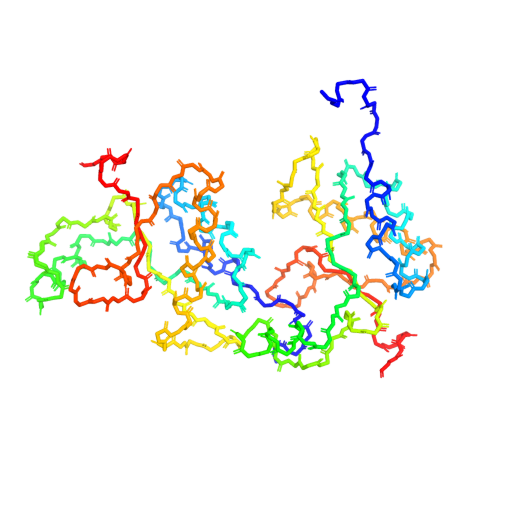B O 1
ATOM 1597 N N . GLY B 1 49 ? 56.136 -12.748 5.453 1.00 7.55 46 GLY B N 1
ATOM 1598 C CA . GLY B 1 49 ? 57.330 -12.229 6.109 1.00 7.78 46 GLY B CA 1
ATOM 1599 C C . GLY B 1 49 ? 58.510 -12.597 5.263 1.00 7.84 46 GLY B C 1
ATOM 1600 O O . GLY B 1 49 ? 58.756 -11.932 4.237 1.00 7.64 46 GLY B O 1
ATOM 1601 N N . LEU B 1 50 ? 59.181 -13.686 5.621 1.00 7.53 47 LEU B N 1
ATOM 1602 C CA . LEU B 1 50 ? 60.236 -14.233 4.737 1.00 9.05 47 LEU B CA 1
ATOM 1603 C C . LEU B 1 50 ? 59.687 -14.677 3.392 1.00 10.26 47 LEU B C 1
ATOM 1604 O O . LEU B 1 50 ? 58.627 -15.298 3.344 1.00 13.69 47 LEU B O 1
ATOM 1609 N N . ARG B 1 51 ? 60.427 -14.405 2.334 1.00 10.31 48 ARG B N 1
ATOM 1610 C CA . ARG B 1 51 ? 60.083 -14.855 0.993 1.00 11.18 48 ARG B CA 1
ATOM 1611 C C . ARG B 1 51 ? 61.243 -15.673 0.477 1.00 10.71 48 ARG B C 1
ATOM 1612 O O . ARG B 1 51 ? 62.377 -15.385 0.797 1.00 12.21 48 ARG B O 1
ATOM 1620 N N . SER B 1 52 ? 60.939 -16.700 -0.301 1.00 11.81 49 SER B N 1
ATOM 1621 C CA . SER B 1 52 ? 61.974 -17.535 -0.888 1.00 11.99 49 SER B CA 1
ATOM 1622 C C . SER B 1 52 ? 62.550 -16.899 -2.130 1.00 9.18 49 SER B C 1
ATOM 1623 O O . SER B 1 52 ? 61.936 -16.075 -2.763 1.00 9.45 49 SER B O 1
ATOM 1626 N N A MET B 1 53 ? 63.758 -17.308 -2.468 0.80 8.94 50 MET B N 1
ATOM 1627 N N B MET B 1 53 ? 63.747 -17.337 -2.510 0.20 7.27 50 MET B N 1
ATOM 1628 C CA A MET B 1 53 ? 64.421 -16.850 -3.679 0.80 9.25 50 MET B CA 1
ATOM 1629 C CA B MET B 1 53 ? 64.403 -16.836 -3.723 0.20 8.15 50 MET B CA 1
ATOM 1630 C C A MET B 1 53 ? 63.612 -17.244 -4.913 0.80 9.16 50 MET B C 1
ATOM 1631 C C B MET B 1 53 ? 63.671 -17.287 -4.983 0.20 8.71 50 MET B C 1
ATOM 1632 O O A MET B 1 53 ? 63.462 -16.434 -5.809 0.80 8.46 50 MET B O 1
ATOM 1633 O O B MET B 1 53 ? 63.665 -16.590 -5.992 0.20 8.78 50 MET B O 1
ATOM 1642 N N . ALA B 1 54 ? 63.031 -18.447 -4.929 1.00 9.17 51 ALA B N 1
ATOM 1643 C CA . ALA B 1 54 ? 62.214 -18.869 -6.097 1.00 9.74 51 ALA B CA 1
ATOM 1644 C C . ALA B 1 54 ? 61.018 -17.953 -6.356 1.00 8.68 51 ALA B C 1
ATOM 1645 O O . ALA B 1 54 ? 60.698 -17.653 -7.478 1.00 8.94 51 ALA B O 1
ATOM 1647 N N . ARG B 1 55 ? 60.369 -17.551 -5.268 1.00 8.12 52 ARG B N 1
ATOM 1648 C CA . ARG B 1 55 ? 59.289 -16.621 -5.368 1.00 8.17 52 ARG B CA 1
ATOM 1649 C C . ARG B 1 55 ? 59.740 -15.261 -5.856 1.00 6.01 52 ARG B C 1
ATOM 1650 O O . ARG B 1 55 ? 59.120 -14.696 -6.737 1.00 7.08 52 ARG B O 1
ATOM 1658 N N . GLN B 1 56 ? 60.847 -14.781 -5.332 1.00 5.84 53 GLN B N 1
ATOM 1659 C CA . GLN B 1 56 ? 61.342 -13.502 -5.777 1.00 6.14 53 GLN B CA 1
ATOM 1660 C C . GLN B 1 56 ? 61.734 -13.555 -7.261 1.00 6.11 53 GLN B C 1
ATOM 1661 O O . GLN B 1 56 ? 61.433 -12.622 -8.001 1.00 6.95 53 GLN B O 1
ATOM 1667 N N . ARG B 1 57 ? 62.402 -14.643 -7.666 1.00 6.02 54 ARG B N 1
ATOM 1668 C CA . ARG B 1 57 ? 62.752 -14.813 -9.089 1.00 6.49 54 ARG B CA 1
ATOM 1669 C C . ARG B 1 57 ? 61.521 -14.784 -9.958 1.00 6.37 54 ARG B C 1
ATOM 1670 O O . ARG B 1 57 ? 61.549 -14.209 -11.042 1.00 7.26 54 ARG B O 1
ATOM 1678 N N . GLU B 1 58 ? 60.470 -15.491 -9.528 1.00 7.13 55 GLU B N 1
ATOM 1679 C CA . GLU B 1 58 ? 59.193 -15.467 -10.258 1.00 7.46 55 GLU B CA 1
ATOM 1680 C C . GLU B 1 58 ? 58.613 -14.072 -10.384 1.00 6.78 55 GLU B C 1
ATOM 1681 O O . GLU B 1 58 ? 58.131 -13.712 -11.426 1.00 7.05 55 GLU B O 1
ATOM 1687 N N A MET B 1 59 ? 58.659 -13.290 -9.306 0.70 6.53 56 MET B N 1
ATOM 1688 N N B MET B 1 59 ? 58.642 -13.297 -9.309 0.30 6.75 56 MET B N 1
ATOM 1689 C CA A MET B 1 59 ? 58.192 -11.932 -9.350 0.70 6.52 56 MET B CA 1
ATOM 1690 C CA B MET B 1 59 ? 58.166 -11.929 -9.358 0.30 6.92 56 MET B CA 1
ATOM 1691 C C A MET B 1 59 ? 58.955 -11.094 -10.378 0.70 6.45 56 MET B C 1
ATOM 1692 C C B MET B 1 59 ? 58.965 -11.027 -10.300 0.30 6.74 56 MET B C 1
ATOM 1693 O O A MET B 1 59 ? 58.373 -10.276 -11.080 0.70 7.56 56 MET B O 1
ATOM 1694 O O B MET B 1 59 ? 58.418 -10.092 -10.874 0.30 7.53 56 MET B O 1
ATOM 1703 N N . VAL B 1 60 ? 60.267 -11.267 -10.398 1.00 6.44 57 VAL B N 1
ATOM 1704 C CA . VAL B 1 60 ? 61.083 -10.549 -11.362 1.00 6.79 57 VAL B CA 1
ATOM 1705 C C . VAL B 1 60 ? 60.767 -10.983 -12.809 1.00 6.69 57 VAL B C 1
ATOM 1706 O O . VAL B 1 60 ? 60.627 -10.127 -13.663 1.00 7.82 57 VAL B O 1
ATOM 1710 N N . ARG B 1 61 ? 60.651 -12.288 -13.052 1.00 6.11 58 ARG B N 1
ATOM 1711 C CA . ARG B 1 61 ? 60.269 -12.755 -14.396 1.00 7.43 58 ARG B CA 1
ATOM 1712 C C . ARG B 1 61 ? 58.911 -12.237 -14.859 1.00 8.32 58 ARG B C 1
ATOM 1713 O O . ARG B 1 61 ? 58.737 -11.939 -16.016 1.00 9.95 58 ARG B O 1
ATOM 1721 N N . ALA B 1 62 ? 57.956 -12.171 -13.945 1.00 7.72 59 ALA B N 1
ATOM 1722 C CA . ALA B 1 62 ? 56.607 -11.742 -14.203 1.00 7.90 59 ALA B CA 1
ATOM 1723 C C . ALA B 1 62 ? 56.438 -10.222 -14.217 1.00 8.30 59 ALA B C 1
ATOM 1724 O O . ALA B 1 62 ? 55.475 -9.716 -14.752 1.00 9.61 59 ALA B O 1
ATOM 1726 N N . GLY B 1 63 ? 57.400 -9.504 -13.644 1.00 7.83 60 GLY B N 1
ATOM 1727 C CA . GLY B 1 63 ? 57.422 -8.074 -13.699 1.00 7.94 60 GLY B CA 1
ATOM 1728 C C . GLY B 1 63 ? 56.855 -7.365 -12.497 1.00 7.65 60 GLY B C 1
ATOM 1729 O O . GLY B 1 63 ? 56.708 -6.162 -12.538 1.00 7.79 60 GLY B O 1
ATOM 1730 N N . SER B 1 64 ? 56.581 -8.090 -11.401 1.00 7.24 61 SER B N 1
ATOM 1731 C CA . SER B 1 64 ? 56.062 -7.430 -10.205 1.00 7.84 61 SER B CA 1
ATOM 1732 C C . SER B 1 64 ? 57.146 -6.959 -9.229 1.00 7.06 61 SER B C 1
ATOM 1733 O O . SER B 1 64 ? 56.816 -6.283 -8.253 1.00 8.45 61 SER B O 1
ATOM 1736 N N A SER B 1 65 ? 58.419 -7.213 -9.541 0.50 6.10 62 SER B N 1
ATOM 1737 N N B SER B 1 65 ? 58.375 -7.435 -9.463 0.50 7.10 62 SER B N 1
ATOM 1738 C CA A SER B 1 65 ? 59.524 -6.508 -8.893 0.50 6.48 62 SER B CA 1
ATOM 1739 C CA B SER B 1 65 ? 59.581 -6.926 -8.852 0.50 8.59 62 SER B CA 1
ATOM 1740 C C A SER B 1 65 ? 60.601 -6.244 -9.940 0.50 7.04 62 SER B C 1
ATOM 1741 C C B SER B 1 65 ? 60.549 -6.642 -9.984 0.50 8.43 62 SER B C 1
ATOM 1742 O O A SER B 1 65 ? 60.687 -7.007 -10.919 0.50 6.87 62 SER B O 1
ATOM 1743 O O B SER B 1 65 ? 60.761 -7.465 -10.830 0.50 9.23 62 SER B O 1
ATOM 1748 N N A GLN B 1 66 ? 61.373 -5.157 -9.764 0.60 8.13 63 GLN B N 1
ATOM 1749 N N B GLN B 1 66 ? 61.166 -5.455 -9.983 0.40 8.55 63 GLN B N 1
ATOM 1750 C CA A GLN B 1 66 ? 62.488 -4.913 -10.655 0.60 9.73 63 GLN B CA 1
ATOM 1751 C CA B GLN B 1 66 ? 62.221 -5.134 -10.964 0.40 8.61 63 GLN B CA 1
ATOM 1752 C C A GLN B 1 66 ? 63.756 -5.684 -10.303 0.60 10.59 63 GLN B C 1
ATOM 1753 C C B GLN B 1 66 ? 63.495 -5.932 -10.668 0.40 7.28 63 GLN B C 1
ATOM 1754 O O A GLN B 1 66 ? 64.574 -5.884 -11.184 0.60 12.88 63 GLN B O 1
ATOM 1755 O O B GLN B 1 66 ? 64.201 -6.356 -11.547 0.40 7.39 63 GLN B O 1
ATOM 1766 N N A THR B 1 67 ? 63.869 -6.182 -9.075 0.80 9.35 64 THR B N 1
ATOM 1767 N N B THR B 1 67 ? 63.775 -6.138 -9.366 0.20 5.93 64 THR B N 1
ATOM 1768 C CA A THR B 1 67 ? 65.116 -6.711 -8.584 0.80 10.27 64 THR B CA 1
ATOM 1769 C CA B THR B 1 67 ? 65.030 -6.792 -8.861 0.20 5.35 64 THR B CA 1
ATOM 1770 C C A THR B 1 67 ? 64.912 -7.963 -7.782 0.80 9.48 64 THR B C 1
ATOM 1771 C C B THR B 1 67 ? 64.881 -7.971 -7.863 0.20 6.44 64 THR B C 1
ATOM 1772 O O A THR B 1 67 ? 63.888 -8.135 -7.150 0.80 10.61 64 THR B O 1
ATOM 1773 O O B THR B 1 67 ? 63.867 -8.095 -7.168 0.20 6.72 64 THR B O 1
ATOM 1780 N N . LEU B 1 68 ? 65.938 -8.793 -7.774 1.00 7.91 65 LEU B N 1
ATOM 1781 C CA . LEU B 1 68 ? 65.992 -9.949 -6.912 1.00 9.05 65 LEU B CA 1
ATOM 1782 C C . LEU B 1 68 ? 66.292 -9.544 -5.484 1.00 10.06 65 LEU B C 1
ATOM 1783 O O . LEU B 1 68 ? 66.114 -10.350 -4.574 1.00 13.02 65 LEU B O 1
ATOM 1788 N N . ARG B 1 69 ? 66.782 -8.321 -5.292 1.00 11.40 66 ARG B N 1
ATOM 1789 C CA . ARG B 1 69 ? 67.053 -7.795 -3.959 1.00 11.62 66 ARG B CA 1
ATOM 1790 C C . ARG B 1 69 ? 65.739 -7.375 -3.330 1.00 12.55 66 ARG B C 1
ATOM 1791 O O . ARG B 1 69 ? 65.021 -6.554 -3.864 1.00 16.24 66 ARG B O 1
ATOM 1799 N N . SER B 1 70 ? 65.395 -8.003 -2.238 1.00 10.48 67 SER B N 1
ATOM 1800 C CA . SER B 1 70 ? 64.171 -7.660 -1.534 1.00 7.80 67 SER B CA 1
ATOM 1801 C C . SER B 1 70 ? 64.448 -7.749 -0.057 1.00 6.67 67 SER B C 1
ATOM 1802 O O . SER B 1 70 ? 65.037 -8.724 0.409 1.00 8.55 67 SER B O 1
ATOM 1805 N N . ARG B 1 71 ? 63.901 -6.782 0.675 1.00 6.12 68 ARG B N 1
ATOM 1806 C CA . ARG B 1 71 ? 63.945 -6.825 2.105 1.00 6.05 68 ARG B CA 1
ATOM 1807 C C . ARG B 1 71 ? 63.255 -8.074 2.650 1.00 5.91 68 ARG B C 1
ATOM 1808 O O . ARG B 1 71 ? 63.512 -8.489 3.759 1.00 6.98 68 ARG B O 1
ATOM 1816 N N . HIS B 1 72 ? 62.296 -8.646 1.910 1.00 5.54 69 HIS B N 1
ATOM 1817 C CA . HIS B 1 72 ? 61.636 -9.868 2.374 1.00 6.53 69 HIS B CA 1
ATOM 1818 C C . HIS B 1 72 ? 62.530 -11.071 2.438 1.00 7.02 69 HIS B C 1
ATOM 1819 O O . HIS B 1 72 ? 62.292 -11.986 3.214 1.00 8.34 69 HIS B O 1
ATOM 1826 N N . LEU B 1 73 ? 63.546 -11.105 1.590 1.00 7.38 70 LEU B N 1
ATOM 1827 C CA . LEU B 1 73 ? 64.427 -12.250 1.561 1.00 8.16 70 LEU B CA 1
ATOM 1828 C C . LEU B 1 73 ? 65.324 -12.399 2.809 1.00 8.35 70 LEU B C 1
ATOM 1829 O O . LEU B 1 73 ? 65.667 -13.517 3.194 1.00 10.86 70 LEU B O 1
ATOM 1834 N N . THR B 1 74 ? 65.627 -11.278 3.457 1.00 8.12 71 THR B N 1
ATOM 1835 C CA . THR B 1 74 ? 66.578 -11.249 4.543 1.00 7.95 71 THR B CA 1
ATOM 1836 C C . THR B 1 74 ? 65.884 -11.115 5.920 1.00 8.54 71 THR B C 1
ATOM 1837 O O . THR B 1 74 ? 66.557 -11.040 6.956 1.00 10.31 71 THR B O 1
ATOM 1841 N N . GLY B 1 75 ? 64.552 -11.025 5.947 1.00 7.76 72 GLY B N 1
ATOM 1842 C CA . GLY B 1 75 ? 63.814 -10.861 7.186 1.00 7.59 72 GLY B CA 1
ATOM 1843 C C . GLY B 1 75 ? 63.449 -9.432 7.549 1.00 6.60 72 GLY B C 1
ATOM 1844 O O . GLY B 1 75 ? 62.988 -9.195 8.668 1.00 7.72 72 GLY B O 1
ATOM 1845 N N . HIS B 1 76 ? 63.635 -8.460 6.657 1.00 5.38 73 HIS B N 1
ATOM 1846 C CA . HIS B 1 76 ? 63.461 -7.065 6.975 1.00 5.94 73 HIS B CA 1
ATOM 1847 C C . HIS B 1 76 ? 62.123 -6.467 6.558 1.00 4.85 73 HIS B C 1
ATOM 1848 O O . HIS B 1 76 ? 61.969 -5.237 6.616 1.00 6.41 73 HIS B O 1
ATOM 1855 N N . ALA B 1 77 ? 61.177 -7.295 6.129 1.00 4.55 74 ALA B N 1
ATOM 1856 C CA . ALA B 1 77 ? 59.913 -6.775 5.652 1.00 4.35 74 ALA B CA 1
ATOM 1857 C C . ALA B 1 77 ? 58.785 -7.738 5.946 1.00 4.44 74 ALA B C 1
ATOM 1858 O O . ALA B 1 77 ? 58.974 -8.944 6.020 1.00 5.15 74 ALA B O 1
ATOM 1860 N N . VAL B 1 78 ? 57.576 -7.173 6.061 1.00 5.43 75 VAL B N 1
ATOM 1861 C CA . VAL B 1 78 ? 56.366 -7.933 6.121 1.00 4.82 75 VAL B CA 1
ATOM 1862 C C . VAL B 1 78 ? 55.317 -7.259 5.230 1.00 4.45 75 VAL B C 1
ATOM 1863 O O . VAL B 1 78 ? 55.333 -6.059 5.055 1.00 5.15 75 VAL B O 1
ATOM 1867 N N . ASP B 1 79 ? 54.432 -8.104 4.695 1.00 5.07 76 ASP B N 1
ATOM 1868 C CA . ASP B 1 79 ? 53.162 -7.669 4.136 1.00 5.49 76 ASP B CA 1
ATOM 1869 C C . ASP B 1 79 ? 52.029 -8.063 5.052 1.00 5.93 76 ASP B C 1
ATOM 1870 O O . ASP B 1 79 ? 51.943 -9.186 5.438 1.00 6.81 76 ASP B O 1
ATOM 1875 N N . VAL B 1 80 ? 51.213 -7.100 5.394 1.00 6.00 77 VAL B N 1
ATOM 1876 C CA . VAL B 1 80 ? 50.071 -7.348 6.223 1.00 6.27 77 VAL B CA 1
ATOM 1877 C C . VAL B 1 80 ? 48.796 -7.495 5.385 1.00 5.78 77 VAL B C 1
ATOM 1878 O O . VAL B 1 80 ? 48.703 -6.995 4.251 1.00 5.64 77 VAL B O 1
ATOM 1882 N N . VAL B 1 81 ? 47.787 -8.140 5.963 1.00 5.57 78 VAL B N 1
ATOM 1883 C CA . VAL B 1 81 ? 46.488 -8.230 5.341 1.00 5.17 78 VAL B CA 1
ATOM 1884 C C . VAL B 1 81 ? 45.450 -7.765 6.379 1.00 4.87 78 VAL B C 1
ATOM 1885 O O . VAL B 1 81 ? 45.396 -8.284 7.527 1.00 6.06 78 VAL B O 1
ATOM 1889 N N . ALA B 1 82 ? 44.617 -6.799 6.000 1.00 4.83 79 ALA B N 1
ATOM 1890 C CA . ALA B 1 82 ? 43.523 -6.309 6.874 1.00 5.92 79 ALA B CA 1
ATOM 1891 C C . ALA B 1 82 ? 42.426 -7.360 6.981 1.00 5.36 79 ALA B C 1
ATOM 1892 O O . ALA B 1 82 ? 42.028 -7.916 5.963 1.00 7.43 79 ALA B O 1
ATOM 1894 N N A MET B 1 83 ? 41.961 -7.563 8.230 0.70 5.79 80 MET B N 1
ATOM 1895 N N B MET B 1 83 ? 41.968 -7.660 8.196 0.30 5.51 80 MET B N 1
ATOM 1896 C CA A MET B 1 83 ? 40.992 -8.609 8.547 0.70 6.59 80 MET B CA 1
ATOM 1897 C CA B MET B 1 83 ? 40.879 -8.629 8.328 0.30 5.80 80 MET B CA 1
ATOM 1898 C C A MET B 1 83 ? 39.785 -8.052 9.317 0.70 6.75 80 MET B C 1
ATOM 1899 C C B MET B 1 83 ? 39.746 -8.132 9.193 0.30 6.21 80 MET B C 1
ATOM 1900 O O A MET B 1 83 ? 39.452 -8.554 10.406 0.70 7.06 80 MET B O 1
ATOM 1901 O O B MET B 1 83 ? 39.416 -8.773 10.198 0.30 6.61 80 MET B O 1
ATOM 1910 N N . PRO B 1 84 ? 39.137 -6.999 8.802 1.00 6.44 81 PRO B N 1
ATOM 1911 C CA . PRO B 1 84 ? 38.038 -6.429 9.571 1.00 7.22 81 PRO B CA 1
ATOM 1912 C C . PRO B 1 84 ? 36.928 -7.477 9.768 1.00 7.10 81 PRO B C 1
ATOM 1913 O O . PRO B 1 84 ? 36.499 -8.141 8.800 1.00 7.44 81 PRO B O 1
ATOM 1917 N N . ALA B 1 85 ? 36.517 -7.645 11.020 1.00 8.14 82 ALA B N 1
ATOM 1918 C CA . ALA B 1 85 ? 35.477 -8.621 11.390 1.00 9.81 82 ALA B CA 1
ATOM 1919 C C . ALA B 1 85 ? 35.840 -10.041 10.902 1.00 9.69 82 ALA B C 1
ATOM 1920 O O . ALA B 1 85 ? 34.978 -10.897 10.665 1.00 10.86 82 ALA B O 1
ATOM 1922 N N . GLY B 1 86 ? 37.142 -10.309 10.816 1.00 9.18 83 GLY B N 1
ATOM 1923 C CA . GLY B 1 86 ? 37.618 -11.609 10.340 1.00 10.21 83 GLY B CA 1
ATOM 1924 C C . GLY B 1 86 ? 37.604 -11.878 8.838 1.00 11.33 83 GLY B C 1
ATOM 1925 O O . GLY B 1 86 ? 37.788 -13.025 8.483 1.00 17.79 83 GLY B O 1
ATOM 1926 N N . VAL B 1 87 ? 37.340 -10.860 8.002 1.00 10.48 84 VAL B N 1
ATOM 1927 C CA . VAL B 1 87 ? 37.238 -11.002 6.554 1.00 10.60 84 VAL B CA 1
ATOM 1928 C C . VAL B 1 87 ? 38.330 -10.171 5.935 1.00 9.26 84 VAL B C 1
ATOM 1929 O O . VAL B 1 87 ? 38.450 -8.970 6.235 1.00 9.83 84 VAL B O 1
ATOM 1933 N N . VAL B 1 88 ? 39.101 -10.809 5.048 1.00 8.32 85 VAL B N 1
ATOM 1934 C CA . VAL B 1 88 ? 40.110 -10.126 4.288 1.00 8.20 85 VAL B CA 1
ATOM 1935 C C . VAL B 1 88 ? 39.532 -8.936 3.523 1.00 8.56 85 VAL B C 1
ATOM 1936 O O . VAL B 1 88 ? 38.491 -9.048 2.892 1.00 10.05 85 VAL B O 1
ATOM 1940 N N . SER B 1 89 ? 40.192 -7.801 3.627 1.00 7.92 86 SER B N 1
ATOM 1941 C CA . SER B 1 89 ? 39.892 -6.629 2.800 1.00 8.75 86 SER B CA 1
ATOM 1942 C C . SER B 1 89 ? 41.152 -6.067 2.245 1.00 7.85 86 SER B C 1
ATOM 1943 O O . SER B 1 89 ? 42.165 -6.023 2.890 1.00 8.55 86 SER B O 1
ATOM 1946 N N . TRP B 1 90 ? 41.059 -5.705 0.988 1.00 8.07 87 TRP B N 1
ATOM 1947 C CA . TRP B 1 90 ? 42.125 -4.912 0.338 1.00 7.65 87 TRP B CA 1
ATOM 1948 C C . TRP B 1 90 ? 41.904 -3.386 0.231 1.00 7.56 87 TRP B C 1
ATOM 1949 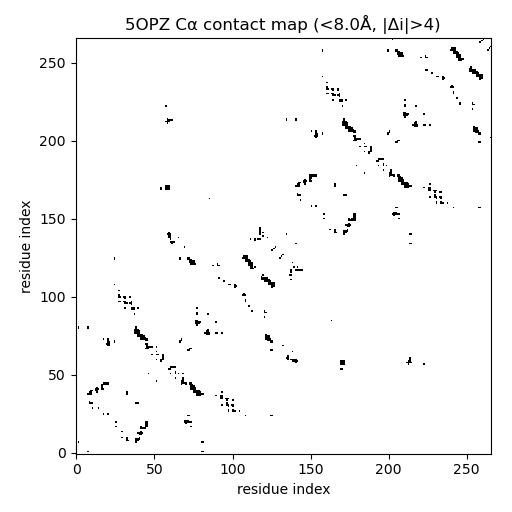O O . TRP B 1 90 ? 42.703 -2.638 -0.412 1.00 10.27 87 TRP B O 1
ATOM 1960 N N . GLU B 1 91 ? 40.874 -2.873 0.899 1.00 7.33 88 GLU B N 1
ATOM 1961 C CA . GLU B 1 91 ? 40.560 -1.455 0.781 1.00 8.28 88 GLU B CA 1
ATOM 1962 C C . GLU B 1 91 ? 41.611 -0.570 1.439 1.00 7.49 88 GLU B C 1
ATOM 1963 O O . GLU B 1 91 ? 41.992 -0.820 2.582 1.00 8.08 88 GLU B O 1
ATOM 1969 N N . TRP B 1 92 ? 42.004 0.496 0.761 1.00 8.20 89 TRP B N 1
ATOM 1970 C CA . TRP B 1 92 ? 43.136 1.336 1.151 1.00 8.61 89 TRP B CA 1
ATOM 1971 C C . TRP B 1 92 ? 43.032 1.845 2.565 1.00 7.58 89 TRP B C 1
ATOM 1972 O O . TRP B 1 92 ? 44.018 1.817 3.325 1.00 8.62 89 TRP B O 1
ATOM 1983 N N . ASP B 1 93 ? 41.844 2.317 2.938 1.00 6.93 90 ASP B N 1
ATOM 1984 C CA . ASP B 1 93 ? 41.752 2.976 4.224 1.00 7.79 90 ASP B CA 1
ATOM 1985 C C . ASP B 1 93 ? 42.096 2.088 5.409 1.00 6.61 90 ASP B C 1
ATOM 1986 O O . ASP B 1 93 ? 42.612 2.568 6.410 1.00 7.80 90 ASP B O 1
ATOM 1991 N N . TYR B 1 94 ? 41.848 0.786 5.288 1.00 6.06 91 TYR B N 1
ATOM 1992 C CA . TYR B 1 94 ? 42.227 -0.126 6.349 1.00 5.60 91 TYR B CA 1
ATOM 1993 C C . TYR B 1 94 ? 43.742 -0.127 6.536 1.00 5.43 91 TYR B C 1
ATOM 1994 O O . TYR B 1 94 ? 44.228 -0.166 7.661 1.00 5.77 91 TYR B O 1
ATOM 2003 N N . TYR B 1 95 ? 44.468 -0.121 5.424 1.00 5.49 92 TYR B N 1
ATOM 2004 C CA . TYR B 1 95 ? 45.936 -0.137 5.511 1.00 5.22 92 TYR B CA 1
ATOM 2005 C C . TYR B 1 95 ? 46.471 1.186 6.031 1.00 4.90 92 TYR B C 1
ATOM 2006 O O . TYR B 1 95 ? 47.454 1.200 6.754 1.00 5.82 92 TYR B O 1
ATOM 2015 N N . ALA B 1 96 ? 45.810 2.295 5.718 1.00 5.15 93 ALA B N 1
ATOM 2016 C CA . ALA B 1 96 ? 46.216 3.581 6.289 1.00 5.67 93 ALA B CA 1
ATOM 2017 C C . ALA B 1 96 ? 46.047 3.567 7.813 1.00 5.65 93 ALA B C 1
ATOM 2018 O O . ALA B 1 96 ? 46.926 4.096 8.531 1.00 6.29 93 ALA B O 1
ATOM 2020 N N . GLN B 1 97 ? 44.970 2.912 8.304 1.00 5.59 94 GLN B N 1
ATOM 2021 C CA . GLN B 1 97 ? 44.812 2.800 9.735 1.00 4.92 94 GLN B CA 1
ATOM 2022 C C . GLN B 1 97 ? 45.835 1.892 10.351 1.00 5.25 94 GLN B C 1
ATOM 2023 O O . GLN B 1 97 ? 46.338 2.173 11.435 1.00 7.15 94 GLN B O 1
ATOM 2029 N N . ILE B 1 98 ? 46.096 0.760 9.738 1.00 5.84 95 ILE B N 1
ATOM 2030 C CA . ILE B 1 98 ? 47.133 -0.151 10.223 1.00 4.93 95 ILE B CA 1
ATOM 2031 C C . ILE B 1 98 ? 48.485 0.599 10.299 1.00 4.82 95 ILE B C 1
ATOM 2032 O O . ILE B 1 98 ? 49.231 0.427 11.284 1.00 5.99 95 ILE B O 1
ATOM 2037 N N . ALA B 1 99 ? 48.803 1.398 9.257 1.00 5.14 96 ALA B N 1
ATOM 2038 C CA . ALA B 1 99 ? 50.066 2.131 9.265 1.00 5.01 96 ALA B CA 1
ATOM 2039 C C . ALA B 1 99 ? 50.174 3.135 10.406 1.00 5.12 96 ALA B C 1
ATOM 2040 O O . ALA B 1 99 ? 51.261 3.395 10.880 1.00 6.07 96 ALA B O 1
ATOM 2042 N N . VAL B 1 100 ? 49.060 3.723 10.819 1.00 5.68 97 VAL B N 1
ATOM 2043 C CA . VAL B 1 100 ? 49.098 4.581 12.011 1.00 6.35 97 VAL B CA 1
ATOM 2044 C C . VAL B 1 100 ? 49.604 3.789 13.224 1.00 5.93 97 VAL B C 1
ATOM 2045 O O . VAL B 1 100 ? 50.422 4.271 14.009 1.00 6.52 97 VAL B O 1
ATOM 2049 N N . ALA B 1 101 ? 49.064 2.585 13.390 1.00 5.41 98 ALA B N 1
ATOM 2050 C CA . ALA B 1 101 ? 49.430 1.740 14.520 1.00 5.44 98 ALA B CA 1
ATOM 2051 C C . ALA B 1 101 ? 50.907 1.333 14.446 1.00 5.05 98 ALA B C 1
ATOM 2052 O O . ALA B 1 101 ? 51.608 1.290 15.439 1.00 6.22 98 ALA B O 1
ATOM 2054 N N . VAL B 1 102 ? 51.343 0.928 13.249 1.00 4.64 99 VAL B N 1
ATOM 2055 C CA . VAL B 1 102 ? 52.749 0.584 13.045 1.00 4.73 99 VAL B CA 1
ATOM 2056 C C . VAL B 1 102 ? 53.674 1.749 13.363 1.00 5.08 99 VAL B C 1
ATOM 2057 O O . VAL B 1 102 ? 54.705 1.561 13.988 1.00 6.05 99 VAL B O 1
ATOM 2061 N N A ARG B 1 103 ? 53.292 2.942 12.897 0.50 5.63 100 ARG B N 1
ATOM 2062 N N B ARG B 1 103 ? 53.377 2.946 12.877 0.50 5.14 100 ARG B N 1
ATOM 2063 C CA A ARG B 1 103 ? 54.068 4.155 13.163 0.50 6.94 100 ARG B CA 1
ATOM 2064 C CA B ARG B 1 103 ? 54.334 4.041 13.101 0.50 5.62 100 ARG B CA 1
ATOM 2065 C C A ARG B 1 103 ? 54.137 4.509 14.650 0.50 7.39 100 ARG B C 1
ATOM 2066 C C B ARG B 1 103 ? 54.373 4.391 14.566 0.50 6.00 100 ARG B C 1
ATOM 2067 O O A ARG B 1 103 ? 55.207 4.894 15.120 0.50 7.90 100 ARG B O 1
ATOM 2068 O O B ARG B 1 103 ? 55.406 4.690 15.160 0.50 6.52 100 ARG B O 1
ATOM 2083 N N A ARG B 1 104 ? 53.033 4.340 15.400 0.70 7.61 101 ARG B N 1
ATOM 2084 N N B ARG B 1 104 ? 53.199 4.266 15.192 0.30 6.22 101 ARG B N 1
ATOM 2085 C CA A ARG B 1 104 ? 53.103 4.546 16.829 0.70 7.97 101 ARG B CA 1
ATOM 2086 C CA B ARG B 1 104 ? 53.067 4.474 16.632 0.30 6.87 101 ARG B CA 1
ATOM 2087 C C A ARG B 1 104 ? 54.054 3.530 17.472 0.70 7.56 101 ARG B C 1
ATOM 2088 C C B ARG B 1 104 ? 53.997 3.559 17.411 0.30 6.83 101 ARG B C 1
ATOM 2089 O O A ARG B 1 104 ? 54.950 3.899 18.250 0.70 9.23 101 ARG B O 1
ATOM 2090 O O B ARG B 1 104 ? 54.733 4.014 18.286 0.30 7.76 101 ARG B O 1
ATOM 2105 N N . ALA B 1 105 ? 53.911 2.262 17.127 1.00 6.73 102 ALA B N 1
ATOM 2106 C CA . ALA B 1 105 ? 54.810 1.244 17.679 1.00 6.52 102 ALA B CA 1
ATOM 2107 C C . ALA B 1 105 ? 56.275 1.483 17.328 1.00 6.07 102 ALA B C 1
ATOM 2108 O O . ALA B 1 105 ? 57.144 1.343 18.169 1.00 7.89 102 ALA B O 1
ATOM 2110 N N . ALA B 1 106 ? 56.521 1.781 16.056 1.00 6.14 103 ALA B N 1
ATOM 2111 C CA . ALA B 1 106 ? 57.865 2.072 15.606 1.00 6.27 103 ALA B CA 1
ATOM 2112 C C . ALA B 1 106 ? 58.523 3.213 16.394 1.00 7.60 103 ALA B C 1
ATOM 2113 O O . ALA B 1 106 ? 59.643 3.087 16.849 1.00 8.66 103 ALA B O 1
ATOM 2115 N N A ARG B 1 107 ? 57.797 4.308 16.561 0.50 8.60 104 ARG B N 1
ATOM 2116 N N C ARG B 1 107 ? 57.846 4.338 16.517 0.50 8.59 104 ARG B N 1
ATOM 2117 C CA A ARG B 1 107 ? 58.274 5.451 17.329 0.50 8.58 104 ARG B CA 1
ATOM 2118 C CA C ARG B 1 107 ? 58.384 5.443 17.293 0.50 9.72 104 ARG B CA 1
ATOM 2119 C C A ARG B 1 107 ? 58.609 5.069 18.762 0.50 9.45 104 ARG B C 1
ATOM 2120 C C C ARG B 1 107 ? 58.611 5.107 18.772 0.50 9.62 104 ARG B C 1
ATOM 2121 O O A ARG B 1 107 ? 59.679 5.413 19.275 0.50 10.24 104 ARG B O 1
ATOM 2122 O O C ARG B 1 107 ? 59.642 5.524 19.316 0.50 11.62 104 ARG B O 1
ATOM 2137 N N . GLU B 1 108 ? 57.706 4.342 19.395 1.00 8.97 105 GLU B N 1
ATOM 2138 C CA . GLU B 1 108 ? 57.941 3.855 20.737 1.00 9.50 105 GLU B CA 1
ATOM 2139 C C . GLU B 1 108 ? 59.209 3.005 20.855 1.00 9.21 105 GLU B C 1
ATOM 2140 O O . GLU B 1 108 ? 59.894 3.111 21.850 1.00 12.81 105 GLU B O 1
ATOM 2146 N N . CYS B 1 109 ? 59.526 2.217 19.823 1.00 9.34 106 CYS B N 1
ATOM 2147 C CA . CYS B 1 109 ? 60.674 1.344 19.841 1.00 10.44 106 CYS B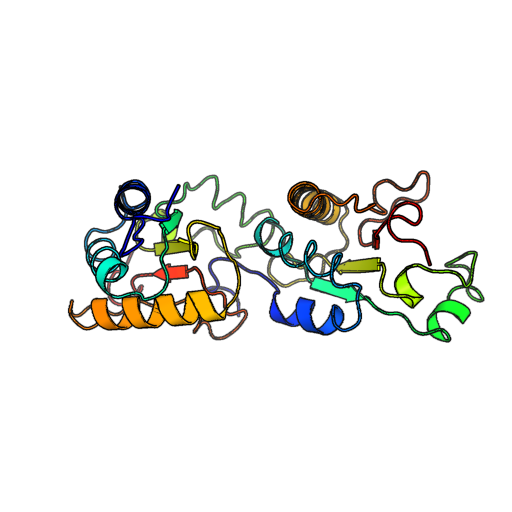 CA 1
ATOM 2148 C C . CYS B 1 109 ? 61.929 2.015 19.310 1.00 9.43 106 CYS B C 1
ATOM 2149 O O . CYS B 1 109 ? 63.003 1.424 19.326 1.00 13.12 106 CYS B O 1
ATOM 2152 N N . GLY B 1 110 ? 61.822 3.243 18.863 1.00 8.41 107 GLY B N 1
ATOM 2153 C CA . GLY B 1 110 ? 62.988 3.966 18.328 1.00 7.54 107 GLY B CA 1
ATOM 2154 C C . GLY B 1 110 ? 63.470 3.499 16.964 1.00 7.01 107 GLY B C 1
ATOM 2155 O O . GLY B 1 110 ? 64.666 3.586 16.685 1.00 7.77 107 GLY B O 1
ATOM 2156 N N . ILE B 1 111 ? 62.544 3.021 16.143 1.00 6.59 108 ILE B N 1
ATOM 2157 C CA . ILE B 1 111 ? 62.868 2.453 14.842 1.00 7.13 108 ILE B CA 1
ATOM 2158 C C . ILE B 1 111 ? 62.039 3.135 13.733 1.00 7.01 108 ILE B C 1
ATOM 2159 O O . ILE B 1 111 ? 60.859 3.394 13.958 1.00 8.42 108 ILE B O 1
ATOM 2164 N N . ILE B 1 112 ? 62.627 3.393 12.563 1.00 7.02 109 ILE B N 1
ATOM 2165 C CA . ILE B 1 112 ? 61.874 3.839 11.407 1.00 7.16 109 ILE B CA 1
ATOM 2166 C C . ILE B 1 112 ? 61.410 2.602 10.641 1.00 6.82 109 ILE B C 1
ATOM 2167 O O . ILE B 1 112 ? 62.197 1.767 10.184 1.00 7.49 109 ILE B O 1
ATOM 2172 N N . VAL B 1 113 ? 60.095 2.500 10.453 1.00 6.09 110 VAL B N 1
ATOM 2173 C CA . VAL B 1 113 ? 59.519 1.442 9.617 1.00 6.34 110 VAL B CA 1
ATOM 2174 C C . VAL B 1 113 ? 58.869 2.107 8.455 1.00 6.55 110 VAL B C 1
ATOM 2175 O O . VAL B 1 113 ? 57.954 2.882 8.590 1.00 7.69 110 VAL B O 1
ATOM 2179 N N . GLU B 1 114 ? 59.411 1.844 7.288 1.00 5.94 111 GLU B N 1
ATOM 2180 C CA . GLU B 1 114 ? 58.842 2.407 6.058 1.00 6.90 111 GLU B CA 1
ATOM 2181 C C . GLU B 1 114 ? 57.596 1.637 5.650 1.00 5.75 111 GLU B C 1
ATOM 2182 O O . GLU B 1 114 ? 57.547 0.420 5.766 1.00 7.82 111 GLU B O 1
ATOM 2188 N N . TRP B 1 115 ? 56.670 2.388 5.072 1.00 4.94 112 TRP B N 1
ATOM 2189 C CA . TRP B 1 115 ? 55.363 1.871 4.649 1.00 4.90 112 TRP B CA 1
ATOM 2190 C C . TRP B 1 115 ? 55.202 2.054 3.147 1.00 5.04 112 TRP B C 1
ATOM 2191 O O . TRP B 1 115 ? 55.419 3.129 2.639 1.00 6.14 112 TRP B O 1
ATOM 2202 N N . GLY B 1 116 ? 54.805 0.989 2.437 1.00 5.10 113 GLY B N 1
ATOM 2203 C CA . GLY B 1 116 ? 54.564 1.049 1.008 1.00 5.08 113 GLY B CA 1
ATOM 2204 C C . GLY B 1 116 ? 53.460 2.005 0.659 1.00 4.97 113 GLY B C 1
ATOM 2205 O O . GLY B 1 116 ? 53.364 2.425 -0.499 1.00 6.13 113 GLY B O 1
ATOM 2206 N N . GLY B 1 117 ? 52.613 2.388 1.608 1.00 5.77 114 GLY B N 1
ATOM 2207 C CA . GLY B 1 117 ? 51.631 3.391 1.295 1.00 6.05 114 GLY B CA 1
ATOM 2208 C C . GLY B 1 117 ? 52.218 4.771 1.097 1.00 6.31 114 GLY B C 1
ATOM 2209 O O . GLY B 1 117 ? 51.501 5.681 0.638 1.00 8.55 114 GLY B O 1
ATOM 2210 N N . GLU B 1 118 ? 53.511 4.914 1.422 1.00 6.96 115 GLU B N 1
ATOM 2211 C CA . GLU B 1 118 ? 54.279 6.136 1.237 1.00 8.06 115 GLU B CA 1
ATOM 2212 C C . GLU B 1 118 ? 55.461 5.910 0.272 1.00 8.98 115 GLU B C 1
ATOM 2213 O O . GLU B 1 118 ? 56.417 6.683 0.253 1.00 13.54 115 GLU B O 1
ATOM 2219 N N . TRP B 1 119 ? 55.346 4.907 -0.605 1.00 9.00 116 TRP B N 1
ATOM 2220 C CA . TRP B 1 119 ? 56.277 4.815 -1.701 1.00 10.92 116 TRP B CA 1
ATOM 2221 C C . TRP B 1 119 ? 56.082 6.044 -2.547 1.00 12.98 116 TRP B C 1
ATOM 2222 O O . TRP B 1 119 ? 54.982 6.571 -2.618 1.00 15.39 116 TRP B O 1
ATOM 2233 N N . LYS B 1 120 ? 57.137 6.444 -3.259 1.00 15.12 117 LYS B N 1
ATOM 2234 C CA . LYS B 1 120 ? 57.056 7.634 -4.073 1.00 16.34 117 LYS B CA 1
ATOM 2235 C C . LYS B 1 120 ? 56.113 7.487 -5.280 1.00 18.23 117 LYS B C 1
ATOM 2236 O O . LYS B 1 120 ? 55.539 8.483 -5.728 1.00 23.30 117 LYS B O 1
ATOM 2242 N N . THR B 1 121 ? 55.970 6.262 -5.784 1.00 17.30 118 THR B N 1
ATOM 2243 C CA . THR B 1 121 ? 54.991 5.909 -6.811 1.00 17.26 118 THR B CA 1
ATOM 2244 C C . THR B 1 121 ? 54.372 4.560 -6.480 1.00 14.18 118 THR B C 1
ATOM 2245 O O . THR B 1 121 ? 54.898 3.815 -5.656 1.00 15.97 118 THR B O 1
ATOM 2249 N N . LEU B 1 122 ? 53.248 4.266 -7.127 1.00 11.84 119 LEU B N 1
ATOM 2250 C CA . LEU B 1 122 ? 52.584 2.963 -7.036 1.00 11.66 119 LEU B CA 1
ATOM 2251 C C . LEU B 1 122 ? 52.403 2.503 -5.605 1.00 11.09 119 LEU B C 1
ATOM 2252 O O . LEU B 1 122 ? 52.734 1.381 -5.224 1.00 12.38 119 LEU B O 1
ATOM 2257 N N . LYS B 1 123 ? 51.892 3.412 -4.797 1.00 11.10 120 LYS B N 1
ATOM 2258 C CA . LYS B 1 123 ? 51.671 3.149 -3.379 1.00 11.22 120 LYS B CA 1
ATOM 2259 C C . LYS B 1 123 ? 50.842 1.889 -3.195 1.00 11.73 120 LYS B C 1
ATOM 2260 O O . LYS B 1 123 ? 49.876 1.691 -3.921 1.00 14.04 120 LYS B O 1
ATOM 2266 N N . ASP B 1 124 ? 51.205 1.074 -2.201 1.00 10.22 121 ASP B N 1
ATOM 2267 C CA . ASP B 1 124 ? 50.468 -0.153 -1.874 1.00 9.92 121 ASP B CA 1
ATOM 2268 C C . ASP B 1 124 ? 50.548 -0.362 -0.352 1.00 9.61 121 ASP B C 1
ATOM 2269 O O . ASP B 1 124 ? 51.600 -0.306 0.278 1.00 12.06 121 ASP B O 1
ATOM 2274 N N . GLY B 1 125 ? 49.396 -0.651 0.190 1.00 9.65 122 GLY B N 1
ATOM 2275 C CA . GLY B 1 125 ? 49.178 -0.682 1.595 1.00 8.37 122 GLY B CA 1
ATOM 2276 C C . GLY B 1 125 ? 49.820 -1.771 2.421 1.00 6.97 122 GLY B C 1
ATOM 2277 O O . GLY B 1 125 ? 50.102 -1.498 3.555 1.00 6.78 122 GLY B O 1
ATOM 2278 N N . PRO B 1 126 ? 49.994 -3.000 1.892 1.00 5.46 123 PRO B N 1
ATOM 2279 C CA . PRO B 1 126 ? 50.450 -4.077 2.792 1.00 5.77 123 PRO B CA 1
ATOM 2280 C C . PRO B 1 126 ? 51.901 -4.007 3.282 1.00 5.74 123 PRO B C 1
ATOM 2281 O O . PRO B 1 126 ? 52.155 -4.605 4.341 1.00 6.16 123 PRO B O 1
ATOM 2285 N N . HIS B 1 127 ? 52.819 -3.343 2.549 1.00 4.89 124 HIS B N 1
ATOM 2286 C CA . HIS B 1 127 ? 54.256 -3.542 2.783 1.00 4.44 124 HIS B CA 1
ATOM 2287 C C . HIS B 1 127 ? 54.795 -2.630 3.882 1.00 4.33 124 HIS B C 1
ATOM 2288 O O . HIS B 1 127 ? 54.614 -1.429 3.822 1.00 4.92 124 HIS B O 1
ATOM 2295 N N . PHE B 1 128 ? 55.535 -3.245 4.806 1.00 4.01 125 PHE B N 1
ATOM 2296 C CA . PHE B 1 128 ? 56.299 -2.513 5.802 1.00 4.30 125 PHE B CA 1
ATOM 2297 C C . PHE B 1 128 ? 57.731 -3.063 5.869 1.00 4.28 125 PHE B C 1
ATOM 2298 O O . PHE B 1 128 ? 57.904 -4.267 5.725 1.00 5.42 125 PHE B O 1
ATOM 2306 N N . GLN B 1 129 ? 58.732 -2.191 6.070 1.00 4.12 126 GLN B N 1
ATOM 2307 C CA . GLN B 1 129 ? 60.117 -2.688 6.143 1.00 4.69 126 GLN B CA 1
ATOM 2308 C C . GLN B 1 129 ? 60.983 -1.855 7.047 1.00 4.19 126 GLN B C 1
ATOM 2309 O O . GLN B 1 129 ? 60.753 -0.660 7.236 1.00 4.66 126 GLN B O 1
ATOM 2315 N N . LEU B 1 130 ? 62.037 -2.504 7.558 1.00 4.95 127 LEU B N 1
ATOM 2316 C CA . LEU B 1 130 ? 63.130 -1.759 8.187 1.00 5.31 127 LEU B CA 1
ATOM 2317 C C . LEU B 1 130 ? 63.959 -1.092 7.131 1.00 5.70 127 LEU B C 1
ATOM 2318 O O . LEU B 1 130 ? 64.026 -1.586 6.024 1.00 6.31 127 LEU B O 1
ATOM 2323 N N . THR B 1 131 ? 64.537 0.059 7.437 1.00 6.08 128 THR B N 1
ATOM 2324 C CA . THR B 1 131 ? 65.293 0.811 6.446 1.00 6.63 128 THR B CA 1
ATOM 2325 C C . THR B 1 131 ? 66.652 0.178 6.197 1.00 6.16 128 THR B C 1
ATOM 2326 O O . THR B 1 131 ? 67.272 -0.410 7.108 1.00 6.55 128 THR B O 1
ATOM 2330 N N . PHE B 1 132 ? 67.115 0.307 4.945 1.00 6.55 129 PHE B N 1
ATOM 2331 C CA . PHE B 1 132 ? 68.452 -0.116 4.623 1.00 6.56 129 PHE B CA 1
ATOM 2332 C C . PHE B 1 132 ? 69.491 0.684 5.395 1.00 7.49 129 PHE B C 1
ATOM 2333 O O . PHE B 1 132 ? 70.540 0.126 5.765 1.00 9.46 129 PHE B O 1
ATOM 2341 N N . ARG B 1 133 ? 69.236 1.982 5.588 1.00 6.76 130 ARG B N 1
ATOM 2342 C CA . ARG B 1 133 ? 70.207 2.793 6.304 1.00 7.23 130 ARG B CA 1
ATOM 2343 C C . ARG B 1 133 ? 70.449 2.304 7.762 1.00 6.60 130 ARG B C 1
ATOM 2344 O O . ARG B 1 133 ? 71.617 2.157 8.198 1.00 8.17 130 ARG B O 1
ATOM 2352 N N . ASP B 1 134 ? 69.396 1.988 8.502 1.00 7.29 131 ASP B N 1
ATOM 2353 C CA . ASP B 1 134 ? 69.574 1.636 9.871 1.00 6.26 131 ASP B CA 1
ATOM 2354 C C . ASP B 1 134 ? 69.751 0.160 10.077 1.00 6.13 131 ASP B C 1
ATOM 2355 O O . ASP B 1 134 ? 70.317 -0.216 11.098 1.00 7.43 131 ASP B O 1
ATOM 2360 N N . TYR B 1 135 ? 69.281 -0.662 9.140 1.00 5.47 132 TYR B N 1
ATOM 2361 C CA . TYR B 1 135 ? 69.362 -2.121 9.162 1.00 5.76 132 TYR B CA 1
ATOM 2362 C C . TYR B 1 135 ? 69.938 -2.605 7.829 1.00 7.16 132 TYR B C 1
ATOM 2363 O O . TYR B 1 135 ? 69.202 -3.098 6.969 1.00 8.91 132 TYR B O 1
ATOM 2372 N N . PRO B 1 136 ? 71.269 -2.496 7.687 1.00 8.36 133 PRO B N 1
ATOM 2373 C CA . PRO B 1 136 ? 71.819 -2.836 6.396 1.00 10.01 133 PRO B CA 1
ATOM 2374 C C . PRO B 1 136 ? 71.806 -4.343 6.155 1.00 12.52 133 PRO B C 1
ATOM 2375 O O . PRO B 1 136 ? 71.779 -5.151 7.083 1.00 12.26 133 PRO B O 1
ATOM 2379 N N . ALA B 1 137 ? 71.831 -4.719 4.900 1.00 16.58 134 ALA B N 1
ATOM 2380 C CA . ALA B 1 137 ? 72.037 -6.109 4.560 1.00 18.82 134 ALA B CA 1
ATOM 2381 C C . ALA B 1 137 ? 72.599 -6.137 3.150 1.00 25.19 134 ALA B C 1
ATOM 2382 O O . ALA B 1 137 ? 73.331 -7.041 2.750 1.00 25.71 134 ALA B O 1
#

B-factor: mean 12.01, std 7.39, range [2.88, 53.54]

Foldseek 3Di:
DCPPVPQDEPQVQQVVQLPQADVLLVQLLNQLSVVFPWHKHWPHFADDLVVLVVCCVVPVDVDSDDQNNNRFKTFMFTQHVHRTDQDQVSLVRSVVSSCVSCVVSVFDKDAQCPDPPPRGRGMIGGDCVVPND/DCPPVPQDEDQVQQVVQLVQADVLLVQLLNQLSVVFSFHKHWPHFADDLVVLVVCCVVVVDVDSDDQNNNRFKTFMFTQHVHRTDQDQVSLVRSVVSSVVSQVVSVFDKDAQCPDPPPRGRGMIGGDCVVVND

Secondary structure (DSSP, 8-state):
--TT-SS---HHHHHHHTTTS-HHHHHHHHHHHHH-SS-EEEEESS--HHHHHHHHHHTS-S-S--TTTTT-EEEEEE-GGGS-B--HHHHHHHHHHHHHHHHHHT--EEEGGG-SSS--TTEEEE-TTTS--/--TT-SS---HHHHHHHTTTS-HHHHHHHHHHHHH-SS-EEEEESS--HHHHHHHHHHTS-S-S--TTTTT-EEEEEE-GGG--B--HHHHHHHHHHHHHHHHHHT--EEEGGG-SSS--TTEEEE-TTTS--

Radius of gyration: 20.63 Å; Cα contacts (8 Å, |Δi|>4): 521; chains: 2; bounding box: 50×28×63 Å